Protein AF-A0AAD2FFR7-F1 (afdb_monomer_lite)

Organism: NCBI:txid2856

Foldseek 3Di:
DPPPPQADPVQVVLVVVLVVQVVQLVVQLVCVLVVHDRRDPPLPVQKGKRKHKDWADDPPDPDARTAIAIEIEIQGHDHSPDDSVVSVVSVLVRVQVVCLSRVHDRPPDPPVPVVPVVVVVVVVPPDPDDDDDDDPPPPPPPPPPPPPPPVQDPVNVVVVVVVVPDPVVVVVVVVVVVVVVVVVCVVQPCVCVVDVVSVVVLLVLLLVLEAEDPPDDPVLVVVLSVVVSVLCVVCVVVLVCSVCSVLSNQEHEYEYEADPDDLDPVVVVVCSVVNDHPQWYWYQYPVRGIYIYHYSSDDSVRVSVVSSVVVVSVVSVVVVVPPPDVVPD

Radius of gyration: 27.77 Å; chains: 1; bounding box: 52×85×63 Å

Secondary structure (DSSP, 8-state):
----TT--HHHHHHHHHHHHHHHHHHHHHHHHHTT-----S-TTT-EEEEEEEEEE--TT-TTPPPEEEEEEEEEEPPPTTS-HHHHHHHHHHHHHHHHHHTTPPPP------TTTHHHHHHHT-----------TT-SSSSSS--S------HHHHHHHHHHHHS-HHHHHHHHHHHHHHHHHHHHHTTTTTT-HHHHHHHHHHHHHTEEE-TTS-HHHHHHHHHHHHHHHHHTTTTTTTTTTHHHHHH-EEEEEPPPSS---HHHHHHHHTTT---S-EEEE-TTS-EEEEEETT--HHHHHHHHHHHHHHHHHHHHHHTTTTTT--

Sequence (329 aa):
MAQQQGLPKTAQKVNLIAIQSLNSYVDGATTLEKGGTYPFSSYESGLMDIEFVMSFRKTGTKSANPTTSRRKVELQVPPPTMDPKRVTPHVQRQVVKLLRMADLPVPLLDYDEEGEEAAEAQRQMTDPNRQGGISEAYMGNQVLRQQQSSRKTAWDRSRDRFHARLNWKKYDQIYKQALHDAQAHQMTKDMIRNNPRARRLLLSKILSNIQFTDNVIPLERLVAYRRLLRLIDENFDELSIEDFGKYWEELSIVITEARPYNTSSSAMKKRRRRNLETGYSFTIHHDDSVTVTVPVDFQNDELVQELQRNVGDFYQWTLQDNSVESIFE

Structure (mmCIF, N/CA/C/O backbone):
data_AF-A0AAD2FFR7-F1
#
_entry.id   AF-A0AAD2FFR7-F1
#
loop_
_atom_site.group_PDB
_atom_site.id
_atom_site.type_symbol
_atom_site.label_atom_id
_atom_site.label_alt_id
_atom_site.label_comp_id
_atom_site.label_asym_id
_atom_site.label_entity_id
_atom_site.label_seq_id
_atom_site.pdbx_PDB_ins_code
_atom_site.Cartn_x
_atom_site.Cartn_y
_atom_site.Cartn_z
_atom_site.occupancy
_atom_site.B_iso_or_equiv
_atom_site.auth_seq_id
_atom_site.auth_comp_id
_atom_site.auth_asym_id
_atom_site.auth_atom_id
_atom_site.pdbx_PDB_model_num
ATOM 1 N N . MET A 1 1 ? -2.579 10.011 -23.027 1.00 38.47 1 MET A N 1
ATOM 2 C CA . MET A 1 1 ? -2.379 11.126 -22.074 1.00 38.47 1 MET A CA 1
ATOM 3 C C . MET A 1 1 ? -3.615 11.244 -21.196 1.00 38.47 1 MET A C 1
ATOM 5 O O . MET A 1 1 ? -4.668 11.615 -21.702 1.00 38.47 1 MET A O 1
ATOM 9 N N . ALA A 1 2 ? -3.524 10.861 -19.921 1.00 41.66 2 ALA A N 1
ATOM 10 C CA . ALA A 1 2 ? -4.633 11.002 -18.979 1.00 41.66 2 ALA A CA 1
ATOM 11 C C . ALA A 1 2 ? -4.979 12.492 -18.803 1.00 41.66 2 ALA A C 1
ATOM 13 O O . ALA A 1 2 ? -4.086 13.323 -18.632 1.00 41.66 2 ALA A O 1
ATOM 14 N N . GLN A 1 3 ? -6.262 12.849 -18.891 1.00 45.53 3 GLN A N 1
ATOM 15 C CA . GLN A 1 3 ? -6.713 14.232 -18.732 1.00 45.53 3 GLN A CA 1
ATOM 16 C C . GLN A 1 3 ? -6.395 14.724 -17.310 1.00 45.53 3 GLN A C 1
ATOM 18 O O . GLN A 1 3 ? -7.113 14.416 -16.367 1.00 45.53 3 GLN A O 1
ATOM 23 N N . GLN A 1 4 ? -5.360 15.557 -17.157 1.00 55.75 4 GLN A N 1
ATOM 24 C CA . GLN A 1 4 ? -5.067 16.288 -15.911 1.00 55.75 4 GLN A CA 1
ATOM 25 C C . GLN A 1 4 ? -6.074 17.428 -15.625 1.00 55.75 4 GLN A C 1
ATOM 27 O O . GLN A 1 4 ? -5.883 18.240 -14.713 1.00 55.75 4 GLN A O 1
ATOM 32 N N . GLN A 1 5 ? -7.141 17.528 -16.425 1.00 57.41 5 GLN A N 1
ATOM 33 C CA . GLN A 1 5 ? -8.155 18.569 -16.317 1.00 57.41 5 GLN A CA 1
ATOM 34 C C . GLN A 1 5 ? -8.967 18.367 -15.028 1.00 57.41 5 GLN A C 1
ATOM 36 O O . GLN A 1 5 ? -9.720 17.406 -14.896 1.00 57.41 5 GLN A O 1
ATOM 41 N N . GLY A 1 6 ? -8.797 19.282 -14.067 1.00 65.94 6 GLY A N 1
ATOM 42 C CA . GLY A 1 6 ? -9.533 19.295 -12.795 1.00 65.94 6 GLY A CA 1
ATOM 43 C C . GLY A 1 6 ? -8.721 18.922 -11.548 1.00 65.94 6 GLY A C 1
ATOM 44 O O . GLY A 1 6 ? -9.263 18.996 -10.446 1.00 65.94 6 GLY A O 1
ATOM 45 N N . LEU A 1 7 ? -7.439 18.566 -11.691 1.00 69.38 7 LEU A N 1
ATOM 46 C CA . LEU A 1 7 ? -6.537 18.356 -10.553 1.00 69.38 7 LEU A CA 1
ATOM 47 C C . LEU A 1 7 ? -6.051 19.693 -9.954 1.00 69.38 7 LEU A C 1
ATOM 49 O O . LEU A 1 7 ? -5.864 20.666 -10.692 1.00 69.38 7 LEU A O 1
ATOM 53 N N . PRO A 1 8 ? -5.799 19.761 -8.633 1.00 75.44 8 PRO A N 1
ATOM 54 C CA . PRO A 1 8 ? -5.123 20.897 -8.008 1.00 75.44 8 PRO A CA 1
ATOM 55 C C . PRO A 1 8 ? -3.755 21.175 -8.647 1.00 75.44 8 PRO A C 1
ATOM 57 O O . PRO A 1 8 ? -3.053 20.249 -9.053 1.00 75.44 8 PRO A O 1
ATOM 60 N N . LYS A 1 9 ? -3.327 22.445 -8.677 1.00 79.88 9 LYS A N 1
ATOM 61 C CA . LYS A 1 9 ? -2.012 22.839 -9.229 1.00 79.88 9 LYS A CA 1
ATOM 62 C C . LYS A 1 9 ? -0.837 22.129 -8.541 1.00 79.88 9 LYS A C 1
ATOM 64 O O . LYS A 1 9 ? 0.175 21.865 -9.182 1.00 79.88 9 LYS A O 1
ATOM 69 N N . THR A 1 10 ? -0.972 21.818 -7.251 1.00 80.81 10 THR A N 1
ATOM 70 C CA . THR A 1 10 ? 0.024 21.054 -6.484 1.00 80.81 10 THR A CA 1
ATOM 71 C C . THR A 1 10 ? 0.153 19.631 -7.024 1.00 80.81 10 THR A C 1
ATOM 73 O O . THR A 1 10 ? 1.246 19.231 -7.410 1.00 80.81 10 THR A O 1
ATOM 76 N N . ALA A 1 11 ? -0.969 18.929 -7.190 1.00 84.06 11 ALA A N 1
ATOM 77 C CA . ALA A 1 11 ? -1.019 17.586 -7.762 1.00 84.06 11 ALA A CA 1
ATOM 78 C C . ALA A 1 11 ? -0.491 17.533 -9.207 1.00 84.06 11 ALA A C 1
ATOM 80 O O . ALA A 1 11 ? 0.209 16.595 -9.575 1.00 84.06 11 ALA A O 1
ATOM 81 N N . GLN A 1 12 ? -0.768 18.558 -10.022 1.00 86.31 12 GLN A N 1
ATOM 82 C CA . GLN A 1 12 ? -0.203 18.664 -11.375 1.00 86.31 12 GLN A CA 1
ATOM 83 C C . GLN A 1 12 ? 1.328 18.759 -11.353 1.00 86.31 12 GLN A C 1
ATOM 85 O O . GLN A 1 12 ? 1.988 18.102 -12.155 1.00 86.31 12 GLN A O 1
ATOM 90 N N . LYS A 1 13 ? 1.896 19.537 -10.421 1.00 89.81 13 LYS A N 1
ATOM 91 C CA . LYS A 1 13 ? 3.350 19.652 -10.258 1.00 89.81 13 LYS A CA 1
ATOM 92 C C . LYS A 1 13 ? 3.971 18.323 -9.824 1.00 89.81 13 LYS A C 1
ATOM 94 O O . LYS A 1 13 ? 4.978 17.932 -10.402 1.00 89.81 13 LYS A O 1
ATOM 99 N N . VAL A 1 14 ? 3.361 17.630 -8.857 1.00 90.06 14 VAL A N 1
ATOM 100 C CA . VAL A 1 14 ? 3.815 16.300 -8.409 1.00 90.06 14 VAL A CA 1
ATOM 101 C C . VAL A 1 14 ? 3.807 15.316 -9.580 1.00 90.06 14 VAL A C 1
ATOM 103 O O . VAL A 1 14 ? 4.828 14.709 -9.874 1.00 90.06 14 VAL A O 1
ATOM 106 N N . ASN A 1 15 ? 2.711 15.247 -10.338 1.00 91.75 15 ASN A N 1
ATOM 107 C CA . ASN A 1 15 ? 2.611 14.344 -11.489 1.00 91.75 15 ASN A CA 1
ATOM 108 C C . ASN A 1 15 ? 3.600 14.683 -12.611 1.00 91.75 15 ASN A C 1
ATOM 110 O O . ASN A 1 15 ? 4.075 13.783 -13.296 1.00 91.75 15 ASN A O 1
ATOM 114 N N . LEU A 1 16 ? 3.917 15.962 -12.820 1.00 93.19 16 LEU A N 1
ATOM 115 C CA . LEU A 1 16 ? 4.923 16.367 -13.802 1.00 93.19 16 LEU A CA 1
ATOM 116 C C . LEU A 1 16 ? 6.323 15.901 -13.390 1.00 93.19 16 LEU A C 1
ATOM 118 O O . LEU A 1 16 ? 7.055 15.392 -14.235 1.00 93.19 16 LEU A O 1
ATOM 122 N N . ILE A 1 17 ? 6.664 16.016 -12.103 1.00 93.50 17 ILE A N 1
ATOM 123 C CA . ILE A 1 17 ? 7.914 15.475 -11.554 1.0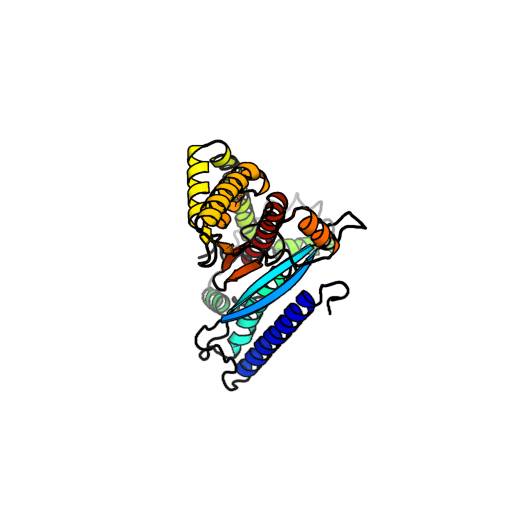0 93.50 17 ILE A CA 1
ATOM 124 C C . ILE A 1 17 ? 7.934 13.950 -11.708 1.00 93.50 17 ILE A C 1
ATOM 126 O O . ILE A 1 17 ? 8.925 13.411 -12.180 1.00 93.50 17 ILE A O 1
ATOM 130 N N . ALA A 1 18 ? 6.824 13.263 -11.418 1.00 93.44 18 ALA A N 1
ATOM 131 C CA . ALA A 1 18 ? 6.702 11.815 -11.601 1.00 93.44 18 ALA A CA 1
ATOM 132 C C . ALA A 1 18 ? 7.020 11.375 -13.039 1.00 93.44 18 ALA A C 1
ATOM 134 O O . ALA A 1 18 ? 7.759 10.418 -13.252 1.00 93.44 18 ALA A O 1
ATOM 135 N N . ILE A 1 19 ? 6.482 12.096 -14.031 1.00 92.62 19 ILE A N 1
ATOM 136 C CA . ILE A 1 19 ? 6.727 11.832 -15.456 1.00 92.62 19 ILE A CA 1
ATOM 137 C C . ILE A 1 19 ? 8.194 12.080 -15.808 1.00 92.62 19 ILE A C 1
ATOM 139 O O . ILE A 1 19 ? 8.785 11.287 -16.533 1.00 92.62 19 ILE A O 1
ATOM 143 N N . GLN A 1 20 ? 8.786 13.166 -15.305 1.00 93.00 20 GLN A N 1
ATOM 144 C CA . GLN A 1 20 ? 10.204 13.456 -15.524 1.00 93.00 20 GLN A CA 1
ATOM 145 C C . GLN A 1 20 ? 11.087 12.350 -14.943 1.00 93.00 20 GLN A C 1
ATOM 147 O O . GLN A 1 20 ? 11.935 11.828 -15.659 1.00 93.00 20 GLN A O 1
ATOM 152 N N . SER A 1 21 ? 10.826 11.941 -13.700 1.00 92.81 21 SER A N 1
ATOM 153 C CA . SER A 1 21 ? 11.504 10.826 -13.038 1.00 92.81 21 SER A CA 1
ATOM 154 C C . SER A 1 21 ? 11.367 9.525 -13.834 1.00 92.81 21 SER A C 1
ATOM 156 O O . SER A 1 21 ? 12.365 8.865 -14.102 1.00 92.81 21 SER A O 1
ATOM 158 N N . LEU A 1 22 ? 10.158 9.175 -14.282 1.00 92.88 22 LEU A N 1
ATOM 159 C CA . LEU A 1 22 ? 9.933 7.964 -15.073 1.00 92.88 22 LEU A CA 1
ATOM 160 C C . LEU A 1 22 ? 10.663 8.005 -16.424 1.00 92.88 22 LEU A C 1
ATOM 162 O O . LEU A 1 22 ? 11.259 7.010 -16.826 1.00 92.88 22 LEU A O 1
ATOM 166 N N . ASN A 1 23 ? 10.654 9.149 -17.112 1.00 93.12 23 ASN A N 1
ATOM 167 C CA . ASN A 1 23 ? 11.385 9.306 -18.369 1.00 93.12 23 ASN A CA 1
ATOM 168 C C . ASN A 1 23 ? 12.891 9.155 -18.146 1.00 93.12 23 ASN A C 1
ATOM 170 O O . ASN A 1 23 ? 13.529 8.395 -18.862 1.00 93.12 23 ASN A O 1
ATOM 174 N N . SER A 1 24 ? 13.448 9.791 -17.109 1.00 91.38 24 SER A N 1
ATOM 175 C CA . SER A 1 24 ? 14.858 9.611 -16.746 1.00 91.38 24 SER A CA 1
ATOM 176 C C . SER A 1 24 ? 15.191 8.155 -16.409 1.00 91.38 24 SER A C 1
ATOM 178 O O . SER A 1 24 ? 16.266 7.683 -16.772 1.00 91.38 24 SER A O 1
ATOM 180 N N . TYR A 1 25 ? 14.268 7.427 -15.769 1.00 92.50 25 TYR A N 1
ATOM 181 C CA . TYR A 1 25 ? 14.438 6.004 -15.484 1.00 92.50 25 TYR A CA 1
ATOM 182 C C . TYR A 1 25 ? 14.535 5.165 -16.767 1.00 92.50 25 TYR A C 1
ATOM 184 O O . TYR A 1 25 ? 15.467 4.377 -16.934 1.00 92.50 25 TYR A O 1
ATOM 192 N N . VAL A 1 26 ? 13.598 5.366 -17.698 1.00 92.56 26 VAL A N 1
ATOM 193 C CA . VAL A 1 26 ? 13.547 4.644 -18.980 1.00 92.56 26 VAL A CA 1
ATOM 194 C C . VAL A 1 26 ? 14.724 5.022 -19.881 1.00 92.56 26 VAL A C 1
ATOM 196 O O . VAL A 1 26 ? 15.375 4.143 -20.442 1.00 92.56 26 VAL A O 1
ATOM 199 N N . ASP A 1 27 ? 15.059 6.307 -19.985 1.00 92.44 27 ASP A N 1
ATOM 200 C CA . ASP A 1 27 ? 16.215 6.777 -20.755 1.00 92.44 27 ASP A CA 1
ATOM 201 C C . ASP A 1 27 ? 17.516 6.172 -20.206 1.00 92.44 27 ASP A C 1
ATOM 203 O O . ASP A 1 27 ? 18.382 5.725 -20.967 1.00 92.44 27 ASP A O 1
ATOM 207 N N . GLY A 1 28 ? 17.626 6.066 -18.878 1.00 91.00 28 GLY A N 1
ATOM 208 C CA . GLY A 1 28 ? 18.744 5.399 -18.229 1.00 91.00 28 GLY A CA 1
ATOM 209 C C . GLY A 1 28 ? 18.825 3.908 -18.571 1.00 91.00 28 GLY A C 1
ATOM 210 O O . GLY A 1 28 ? 19.872 3.409 -18.987 1.00 91.00 28 GLY A O 1
ATOM 211 N N . ALA A 1 29 ? 17.703 3.197 -18.491 1.00 90.81 29 ALA A N 1
ATOM 212 C CA . ALA A 1 29 ? 17.632 1.790 -18.869 1.00 90.81 29 ALA A CA 1
ATOM 213 C C . ALA A 1 29 ? 18.031 1.547 -20.335 1.00 90.81 29 ALA A C 1
ATOM 215 O O . ALA A 1 29 ? 18.848 0.673 -20.617 1.00 90.81 29 ALA A O 1
ATOM 216 N N . THR A 1 30 ? 17.521 2.357 -21.266 1.00 91.56 30 THR A N 1
ATOM 217 C CA . THR A 1 30 ? 17.860 2.222 -22.696 1.00 91.56 30 THR A CA 1
ATOM 218 C C . THR A 1 30 ? 19.330 2.527 -22.986 1.00 91.56 30 THR A C 1
ATOM 220 O O . THR A 1 30 ? 19.903 2.000 -23.940 1.00 91.56 30 THR A O 1
ATOM 223 N N . THR A 1 31 ? 19.965 3.372 -22.169 1.00 92.12 31 THR A N 1
ATOM 224 C CA . THR A 1 31 ? 21.402 3.645 -22.267 1.00 92.12 31 THR A CA 1
ATOM 225 C C . THR A 1 31 ? 22.218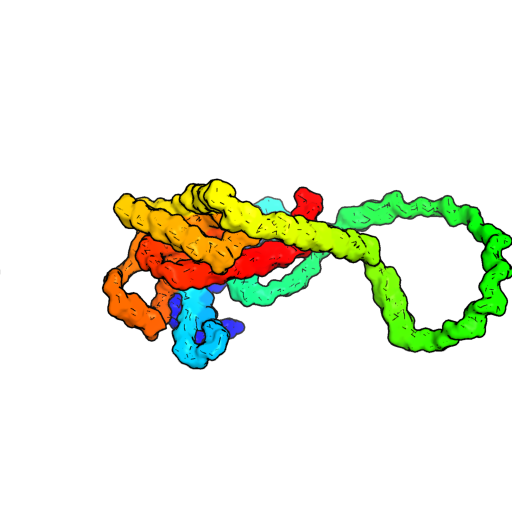 2.433 -21.817 1.00 92.12 31 THR A C 1
ATOM 227 O O . THR A 1 31 ? 23.183 2.079 -22.494 1.00 92.12 31 THR A O 1
ATOM 230 N N . LEU A 1 32 ? 21.805 1.751 -20.740 1.00 90.25 32 LEU A N 1
ATOM 231 C CA . LEU A 1 32 ? 22.437 0.503 -20.289 1.00 90.25 32 LEU A CA 1
ATOM 232 C C . LEU A 1 32 ? 22.257 -0.644 -21.286 1.00 90.25 32 LEU A C 1
ATOM 234 O O . LEU A 1 32 ? 23.215 -1.357 -21.569 1.00 90.25 32 LEU A O 1
ATOM 238 N N . GLU A 1 33 ? 21.066 -0.791 -21.869 1.00 90.62 33 GLU A N 1
ATOM 239 C CA . GLU A 1 33 ? 20.782 -1.811 -22.890 1.00 90.62 33 GLU A CA 1
ATOM 240 C C . GLU A 1 33 ? 21.712 -1.675 -24.111 1.00 90.62 33 GLU A C 1
ATOM 242 O O . GLU A 1 33 ? 22.147 -2.662 -24.701 1.00 90.62 33 GLU A O 1
ATOM 247 N N . LYS A 1 34 ? 22.088 -0.440 -24.461 1.00 91.88 34 LYS A N 1
ATOM 248 C CA . LYS A 1 34 ? 23.029 -0.143 -25.554 1.00 91.88 34 LYS A CA 1
ATOM 249 C C . LYS A 1 34 ? 24.505 -0.280 -25.157 1.00 91.88 34 LYS A C 1
ATOM 251 O O . LYS A 1 34 ? 25.370 0.003 -25.983 1.00 91.88 34 LYS A O 1
ATOM 256 N N . GLY A 1 35 ? 24.806 -0.677 -23.918 1.00 85.81 35 GLY A N 1
ATOM 257 C CA . GLY A 1 35 ? 26.172 -0.758 -23.390 1.00 85.81 35 GLY A CA 1
ATOM 258 C C . GLY A 1 35 ? 26.819 0.608 -23.133 1.00 85.81 35 GLY A C 1
ATOM 259 O O . GLY A 1 35 ? 28.041 0.732 -23.194 1.00 85.81 35 GLY A O 1
ATOM 260 N N . GLY A 1 36 ? 26.012 1.648 -22.907 1.00 85.75 36 GLY A N 1
ATOM 261 C CA . GLY A 1 36 ? 26.488 2.988 -22.577 1.00 85.75 36 GLY A CA 1
ATOM 262 C C . GLY A 1 36 ? 26.971 3.123 -21.129 1.00 85.75 36 GLY A C 1
ATOM 263 O O . GLY A 1 36 ? 26.913 2.192 -20.328 1.00 85.75 36 GLY A O 1
ATOM 264 N N . THR A 1 37 ? 27.442 4.320 -20.780 1.00 86.62 37 THR A N 1
ATOM 265 C CA . THR A 1 37 ? 27.840 4.663 -19.407 1.00 86.62 37 THR A CA 1
ATOM 266 C C . THR A 1 37 ? 26.650 4.572 -18.452 1.00 86.62 37 THR A C 1
ATOM 268 O O . THR A 1 37 ? 25.537 4.944 -18.822 1.00 86.62 37 THR A O 1
ATOM 271 N N . TYR A 1 38 ? 26.896 4.136 -17.211 1.00 85.56 38 TYR A N 1
ATOM 272 C CA . TYR A 1 38 ? 25.869 4.047 -16.174 1.00 85.56 38 TYR A CA 1
ATOM 273 C C . TYR A 1 38 ? 25.206 5.419 -15.922 1.00 85.56 38 TYR A C 1
ATOM 275 O O . TYR A 1 38 ? 25.891 6.346 -15.483 1.00 85.56 38 TYR A O 1
ATOM 283 N N . PRO A 1 39 ? 23.901 5.580 -16.209 1.00 82.56 39 PRO A N 1
ATOM 284 C CA . PRO A 1 39 ? 23.261 6.897 -16.286 1.00 82.56 39 PRO A CA 1
ATOM 285 C C . PRO A 1 39 ? 22.537 7.317 -15.000 1.00 82.56 39 PRO A C 1
ATOM 287 O O . PRO A 1 39 ? 22.042 8.439 -14.914 1.00 82.56 39 PRO A O 1
ATOM 290 N N . PHE A 1 40 ? 22.446 6.436 -14.003 1.00 84.69 40 PHE A N 1
ATOM 291 C CA . PHE A 1 40 ? 21.710 6.712 -12.774 1.00 84.69 40 PHE A CA 1
ATOM 292 C C . PHE A 1 40 ? 22.626 7.363 -11.735 1.00 84.69 40 PHE A C 1
ATOM 294 O O . PHE A 1 40 ? 23.607 6.771 -11.292 1.00 84.69 40 PHE A O 1
ATOM 301 N N . SER A 1 41 ? 22.288 8.584 -11.319 1.00 72.69 41 SER A N 1
ATOM 302 C CA . SER A 1 41 ? 23.020 9.323 -10.281 1.00 72.69 41 SER A CA 1
ATOM 303 C C . SER A 1 41 ? 22.853 8.718 -8.881 1.00 72.69 41 SER A C 1
ATOM 305 O O . SER A 1 41 ? 23.716 8.906 -8.028 1.00 72.69 41 SER A O 1
ATOM 307 N N . SER A 1 42 ? 21.777 7.961 -8.649 1.00 65.94 42 SER A N 1
ATOM 308 C CA . SER A 1 42 ? 21.435 7.313 -7.374 1.00 65.94 42 SER A CA 1
ATOM 309 C C . SER A 1 42 ? 22.160 5.975 -7.166 1.00 65.94 42 SER A C 1
ATOM 311 O O . SER A 1 42 ? 21.538 4.968 -6.831 1.00 65.94 42 SER A O 1
ATOM 313 N N . TYR A 1 43 ? 23.473 5.932 -7.403 1.00 59.69 43 TYR A N 1
ATOM 314 C CA . TYR A 1 43 ? 24.253 4.694 -7.277 1.00 59.69 43 TYR A CA 1
ATOM 315 C C . TYR A 1 43 ? 24.219 4.114 -5.854 1.00 59.69 43 TYR A C 1
ATOM 317 O O . TYR A 1 43 ? 24.196 2.902 -5.680 1.00 59.69 43 TYR A O 1
ATOM 325 N N . GLU A 1 44 ? 24.189 4.983 -4.841 1.00 62.31 44 GLU A N 1
ATOM 326 C CA . GLU A 1 44 ? 24.299 4.580 -3.435 1.00 62.31 44 GLU A CA 1
ATOM 327 C C . GLU A 1 44 ? 23.036 3.906 -2.893 1.00 62.31 44 GLU A C 1
ATOM 329 O O . GLU A 1 44 ? 23.141 2.990 -2.083 1.00 62.31 44 GLU A O 1
ATOM 334 N N . SER A 1 45 ? 21.848 4.327 -3.339 1.00 73.06 45 SER A N 1
ATOM 335 C CA . SER A 1 45 ? 20.589 3.713 -2.908 1.00 73.06 45 SER A CA 1
ATOM 336 C C . SER A 1 45 ? 20.149 2.571 -3.819 1.00 73.06 45 SER A C 1
ATOM 338 O O . SER A 1 45 ? 19.423 1.698 -3.362 1.00 73.06 45 SER A O 1
ATOM 340 N N . GLY A 1 46 ? 20.528 2.579 -5.106 1.00 84.38 46 GLY A N 1
ATOM 341 C CA . GLY A 1 46 ? 20.011 1.625 -6.098 1.00 84.38 46 GLY A CA 1
ATOM 342 C C . GLY A 1 46 ? 18.493 1.722 -6.317 1.00 84.38 46 GLY A C 1
ATOM 343 O O . GLY A 1 46 ? 17.900 0.857 -6.961 1.00 84.38 46 GLY A O 1
ATOM 344 N N . LEU A 1 47 ? 17.866 2.773 -5.783 1.00 89.25 47 LEU A N 1
ATOM 345 C CA . LEU A 1 47 ? 16.423 2.979 -5.751 1.00 89.25 47 LEU A CA 1
ATOM 346 C C . LEU A 1 47 ? 16.072 4.345 -6.335 1.00 89.25 47 LEU A C 1
ATOM 348 O O . LEU A 1 47 ? 16.785 5.335 -6.134 1.00 89.25 47 LEU A O 1
ATOM 352 N N . MET A 1 48 ? 14.952 4.387 -7.047 1.00 90.56 48 MET A N 1
ATOM 353 C CA . MET A 1 48 ? 14.385 5.590 -7.629 1.00 90.56 48 MET A CA 1
ATOM 354 C C . MET A 1 48 ? 12.926 5.742 -7.215 1.00 90.56 48 MET A C 1
ATOM 356 O O . MET A 1 48 ? 12.076 4.923 -7.556 1.00 90.56 48 MET A O 1
ATOM 360 N N . ASP A 1 49 ? 12.636 6.837 -6.524 1.00 91.56 49 ASP A N 1
ATOM 361 C CA . ASP A 1 49 ? 11.300 7.119 -6.019 1.00 91.56 49 ASP A CA 1
ATOM 362 C C . ASP A 1 49 ? 10.454 7.826 -7.078 1.00 91.56 49 ASP A C 1
ATOM 364 O O . ASP A 1 49 ? 10.820 8.890 -7.591 1.00 91.56 49 ASP A O 1
ATOM 368 N N . ILE A 1 50 ? 9.282 7.266 -7.373 1.00 92.31 50 ILE A N 1
ATOM 369 C CA . ILE A 1 50 ? 8.278 7.894 -8.229 1.00 92.31 50 ILE A CA 1
ATOM 370 C C . ILE A 1 50 ? 7.028 8.163 -7.412 1.00 92.31 50 ILE A C 1
ATOM 372 O O . ILE A 1 50 ? 6.377 7.255 -6.901 1.00 92.31 50 ILE A O 1
ATOM 376 N N . GLU A 1 51 ? 6.670 9.436 -7.324 1.00 93.12 51 GLU A N 1
ATOM 377 C CA . GLU A 1 51 ? 5.543 9.895 -6.534 1.00 93.12 51 GLU A CA 1
ATOM 378 C C . GLU A 1 51 ? 4.508 10.594 -7.407 1.00 93.12 51 GLU A C 1
ATOM 380 O O . GLU A 1 51 ? 4.830 11.526 -8.139 1.00 93.12 51 GLU A O 1
ATOM 385 N N . PHE A 1 52 ? 3.253 10.170 -7.310 1.00 92.44 52 PHE A N 1
ATOM 386 C CA . PHE A 1 52 ? 2.163 10.678 -8.130 1.00 92.44 52 PHE A CA 1
ATOM 387 C C . PHE A 1 52 ? 0.856 10.788 -7.343 1.00 92.44 52 PHE A C 1
ATOM 389 O O . PHE A 1 52 ? 0.633 10.143 -6.323 1.00 92.44 52 PHE A O 1
ATOM 396 N N . VAL A 1 53 ? -0.037 11.645 -7.822 1.00 89.50 53 VAL A N 1
ATOM 397 C CA . VAL A 1 53 ? -1.363 11.885 -7.263 1.00 89.50 53 VAL A CA 1
ATOM 398 C C . VAL A 1 53 ? -2.409 11.362 -8.231 1.00 89.50 53 VAL A C 1
ATOM 400 O O . VAL A 1 53 ? -2.503 11.801 -9.383 1.00 89.50 53 VAL A O 1
ATOM 403 N N . MET A 1 54 ? -3.241 10.460 -7.728 1.00 86.00 54 MET A N 1
ATOM 404 C CA . MET A 1 54 ? -4.373 9.894 -8.446 1.00 86.00 54 MET A CA 1
ATOM 405 C C . MET A 1 54 ? -5.670 10.565 -8.013 1.00 86.00 54 MET A C 1
ATOM 407 O O . MET A 1 54 ? -5.825 10.922 -6.847 1.00 86.00 54 MET A O 1
ATOM 411 N N . SER A 1 55 ? -6.618 10.721 -8.940 1.00 83.06 55 SER A N 1
ATOM 412 C CA . SER A 1 55 ? -7.966 11.205 -8.636 1.00 83.06 55 SER A CA 1
ATOM 413 C C . SER A 1 55 ? -8.995 10.105 -8.834 1.00 83.06 55 SER A C 1
ATOM 415 O O . SER A 1 55 ? -9.054 9.504 -9.906 1.00 83.06 55 SER A O 1
ATOM 417 N N . PHE A 1 56 ? -9.871 9.928 -7.858 1.00 74.94 56 PHE A N 1
ATOM 418 C CA . PHE A 1 56 ? -10.891 8.896 -7.861 1.00 74.94 56 PHE A CA 1
ATOM 419 C C . PHE A 1 56 ? -12.266 9.524 -7.867 1.00 74.94 56 PHE A C 1
ATOM 421 O O . PHE A 1 56 ? -12.572 10.448 -7.110 1.00 74.94 56 PHE A O 1
ATOM 428 N N . ARG A 1 57 ? -13.112 9.022 -8.760 1.00 70.88 57 ARG A N 1
ATOM 429 C CA . ARG A 1 57 ? -14.516 9.404 -8.817 1.00 70.88 57 ARG A CA 1
ATOM 430 C C . ARG A 1 57 ? -15.318 8.295 -8.166 1.00 70.88 57 ARG A C 1
ATOM 432 O O . ARG A 1 57 ? -15.233 7.148 -8.590 1.00 70.88 57 ARG A O 1
ATOM 439 N N . LYS A 1 58 ? -16.116 8.640 -7.157 1.00 64.31 58 LYS A N 1
ATOM 440 C CA . LYS A 1 58 ? -17.041 7.688 -6.545 1.00 64.31 58 LYS A CA 1
ATOM 441 C C . LYS A 1 58 ? -18.084 7.294 -7.595 1.00 64.31 58 LYS A C 1
ATOM 443 O O . LYS A 1 58 ? -18.863 8.138 -8.050 1.00 64.31 58 LYS A O 1
ATOM 448 N N . THR A 1 59 ? -18.062 6.037 -8.024 1.00 56.28 59 THR A N 1
ATOM 449 C CA . THR A 1 59 ? -19.022 5.486 -8.983 1.00 56.28 59 THR A CA 1
ATOM 450 C C . THR A 1 59 ? -20.433 5.621 -8.405 1.00 56.28 59 THR A C 1
ATOM 452 O O . THR A 1 59 ? -20.712 5.096 -7.332 1.00 56.28 59 THR A O 1
ATOM 455 N N . GLY A 1 60 ? -21.316 6.367 -9.080 1.00 56.78 60 GLY A N 1
ATOM 456 C CA . GLY A 1 60 ? -22.737 6.476 -8.709 1.00 56.78 60 GLY A CA 1
ATOM 457 C C . GLY A 1 60 ? -23.241 7.859 -8.276 1.00 56.78 60 GLY A C 1
ATOM 458 O O . GLY A 1 60 ? -24.450 8.060 -8.227 1.00 56.78 60 GLY A O 1
ATOM 459 N N . THR A 1 61 ? -22.377 8.855 -8.042 1.00 53.75 61 THR A N 1
ATOM 460 C CA . THR A 1 61 ? -22.822 10.221 -7.684 1.00 53.75 61 THR A CA 1
ATOM 461 C C . THR A 1 61 ? -22.277 11.271 -8.648 1.00 53.75 61 THR A C 1
ATOM 463 O O . THR A 1 61 ? -21.089 11.581 -8.626 1.00 53.75 61 THR A O 1
ATOM 466 N N . LYS A 1 62 ? -23.161 11.871 -9.461 1.00 57.91 62 LYS A N 1
ATOM 467 C CA . LYS A 1 62 ? -22.823 12.890 -10.479 1.00 57.91 62 LYS A CA 1
ATOM 468 C C . LYS A 1 62 ? -22.224 14.193 -9.916 1.00 57.91 62 LYS A C 1
ATOM 470 O O . LYS A 1 62 ? -21.744 15.008 -10.694 1.00 57.91 62 LYS A O 1
ATOM 475 N N . SER A 1 63 ? -22.244 14.403 -8.597 1.00 52.78 63 SER A N 1
ATOM 476 C CA . SER A 1 63 ? -21.819 15.655 -7.947 1.00 52.78 63 SER A CA 1
ATOM 477 C C . SER A 1 63 ? -20.722 15.490 -6.889 1.00 52.78 63 SER A C 1
ATOM 479 O O . SER A 1 63 ? -20.474 16.427 -6.130 1.00 52.78 63 SER A O 1
ATOM 481 N N . ALA A 1 64 ? -20.105 14.311 -6.764 1.00 60.34 64 ALA A N 1
ATOM 482 C CA . ALA A 1 64 ? -19.042 14.121 -5.784 1.00 60.34 64 ALA A CA 1
ATOM 483 C C . ALA A 1 64 ? -17.722 14.680 -6.326 1.00 60.34 64 ALA A C 1
ATOM 485 O O . ALA A 1 64 ? -17.250 14.274 -7.389 1.00 60.34 64 ALA A O 1
ATOM 486 N N . ASN A 1 65 ? -17.135 15.613 -5.578 1.00 63.84 65 ASN A N 1
ATOM 487 C CA . ASN A 1 65 ? -15.773 16.074 -5.808 1.00 63.84 65 ASN A CA 1
ATOM 488 C C . ASN A 1 65 ? -14.818 14.867 -5.837 1.00 63.84 65 ASN A C 1
ATOM 490 O O . ASN A 1 65 ? -14.936 14.004 -4.962 1.00 63.84 65 ASN A O 1
ATOM 494 N N . PRO A 1 66 ? -13.897 14.786 -6.816 1.00 67.38 66 PRO A N 1
ATOM 495 C CA . PRO A 1 66 ? -12.951 13.684 -6.882 1.00 67.38 66 PRO A CA 1
ATOM 496 C C . PRO A 1 66 ? -12.062 13.691 -5.636 1.00 67.38 66 PRO A C 1
ATOM 498 O O . PRO A 1 66 ? -11.528 14.736 -5.257 1.00 67.38 66 PRO A O 1
ATOM 501 N N . THR A 1 67 ? -11.912 12.534 -4.996 1.00 72.19 67 THR A N 1
ATOM 502 C CA . THR A 1 67 ? -10.936 12.349 -3.919 1.00 72.19 67 THR A CA 1
ATOM 503 C C . THR A 1 67 ? -9.570 12.113 -4.543 1.00 72.19 67 THR A C 1
ATOM 505 O O . THR A 1 67 ? -9.464 11.430 -5.560 1.00 72.19 67 THR A O 1
ATOM 508 N N . THR A 1 68 ? -8.523 12.711 -3.982 1.00 79.44 68 THR A N 1
ATOM 509 C CA . THR A 1 68 ? -7.153 12.490 -4.451 1.00 79.44 68 THR A CA 1
ATOM 510 C C . THR A 1 68 ? -6.367 11.685 -3.429 1.00 79.44 68 THR A C 1
ATOM 512 O O . THR A 1 68 ? -6.460 11.965 -2.237 1.00 79.44 68 THR A O 1
ATOM 515 N N . SER A 1 69 ? -5.594 10.703 -3.896 1.00 82.06 69 SER A N 1
ATOM 516 C CA . SER A 1 69 ? -4.663 9.936 -3.059 1.00 82.06 69 SER A CA 1
ATOM 517 C C . SER A 1 69 ? -3.260 10.032 -3.646 1.00 82.06 69 SER A C 1
ATOM 519 O O . SER A 1 69 ? -3.091 10.022 -4.870 1.00 82.06 69 SER A O 1
ATOM 521 N N . ARG A 1 70 ? -2.265 10.187 -2.772 1.00 88.31 70 ARG A N 1
ATOM 522 C CA . ARG A 1 70 ? -0.851 10.291 -3.139 1.00 88.31 70 ARG A CA 1
ATOM 523 C C . ARG A 1 70 ? -0.224 8.904 -3.038 1.00 88.31 70 ARG A C 1
ATOM 525 O O . ARG A 1 70 ? -0.349 8.234 -2.015 1.00 88.31 70 ARG A O 1
ATOM 532 N N . ARG A 1 71 ? 0.415 8.464 -4.113 1.00 89.69 71 ARG A N 1
ATOM 533 C CA . ARG A 1 71 ? 1.072 7.164 -4.233 1.00 89.69 71 ARG A CA 1
ATOM 534 C C . ARG A 1 71 ? 2.563 7.384 -4.455 1.0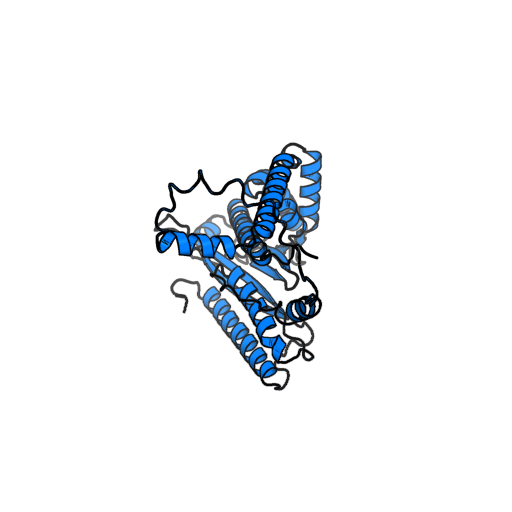0 89.69 71 ARG A C 1
ATOM 536 O O . ARG A 1 71 ? 2.940 8.280 -5.209 1.00 89.69 71 ARG A O 1
ATOM 543 N N . LYS A 1 72 ? 3.390 6.576 -3.807 1.00 92.25 72 LYS A N 1
ATOM 544 C CA . LYS A 1 72 ? 4.840 6.529 -3.971 1.00 92.25 72 LYS A CA 1
ATOM 545 C C . LYS A 1 72 ? 5.228 5.092 -4.314 1.00 92.25 72 LYS A C 1
ATOM 547 O O . LYS A 1 72 ? 4.720 4.153 -3.708 1.00 92.25 72 LYS A O 1
ATOM 552 N N . VAL A 1 73 ? 6.100 4.925 -5.295 1.00 90.88 73 VAL A N 1
ATOM 553 C CA . VAL A 1 73 ? 6.653 3.627 -5.683 1.00 90.88 73 VAL A CA 1
ATOM 554 C C . VAL A 1 73 ? 8.162 3.754 -5.703 1.00 90.88 73 VAL A C 1
ATOM 556 O O . VAL A 1 73 ? 8.690 4.681 -6.319 1.00 90.88 73 VAL A O 1
ATOM 559 N N . GLU A 1 74 ? 8.841 2.836 -5.030 1.00 92.25 74 GLU A N 1
ATOM 560 C CA . GLU A 1 74 ? 10.298 2.750 -5.036 1.00 92.25 74 GLU A CA 1
ATOM 561 C C . GLU A 1 74 ? 10.719 1.732 -6.095 1.00 92.25 74 GLU A C 1
ATOM 563 O O . GLU A 1 74 ? 10.537 0.526 -5.933 1.00 92.25 74 GLU A O 1
ATOM 568 N N . LEU A 1 75 ? 11.235 2.227 -7.220 1.00 90.81 75 LEU A N 1
ATOM 569 C CA . LEU A 1 75 ? 11.694 1.385 -8.318 1.00 90.81 75 LEU A CA 1
ATOM 570 C C . LEU A 1 75 ? 13.149 0.998 -8.113 1.00 90.81 75 LEU A C 1
ATOM 572 O O . LEU A 1 75 ? 14.003 1.848 -7.857 1.00 90.81 75 LEU A O 1
ATOM 576 N N . GLN A 1 76 ? 13.448 -0.280 -8.316 1.00 91.38 76 GLN A N 1
ATOM 577 C CA . GLN A 1 76 ? 14.824 -0.749 -8.300 1.00 91.38 76 GLN A CA 1
ATOM 578 C C . GLN A 1 76 ? 15.528 -0.401 -9.612 1.00 91.38 76 GLN A C 1
ATOM 580 O O . GLN A 1 76 ? 15.061 -0.724 -10.711 1.00 91.38 76 GLN A O 1
ATOM 585 N N . VAL A 1 77 ? 16.682 0.245 -9.508 1.00 91.75 77 VAL A N 1
ATOM 586 C CA . VAL A 1 77 ? 17.530 0.573 -10.654 1.00 91.75 77 VAL A CA 1
ATOM 587 C C . VAL A 1 77 ? 18.325 -0.674 -11.076 1.00 91.75 77 VAL A C 1
ATOM 589 O O . VAL A 1 77 ? 18.804 -1.398 -10.201 1.00 91.75 77 VAL A O 1
ATOM 592 N N . PRO A 1 78 ? 18.474 -0.962 -12.386 1.00 90.19 78 PRO A N 1
ATOM 593 C CA . PRO A 1 78 ? 19.342 -2.046 -12.843 1.00 90.19 78 PRO A CA 1
ATOM 594 C C . PRO A 1 78 ? 20.779 -1.846 -12.325 1.00 90.19 78 PRO A C 1
ATOM 596 O O . PRO A 1 78 ? 21.324 -0.756 -12.503 1.00 90.19 78 PRO A O 1
ATOM 599 N N . PRO A 1 79 ? 21.424 -2.854 -11.710 1.00 89.00 79 PRO A N 1
ATOM 600 C CA . PRO A 1 79 ? 22.794 -2.721 -11.235 1.00 89.00 79 PRO A CA 1
ATOM 601 C C . PRO A 1 79 ? 23.776 -2.557 -12.408 1.00 89.00 79 PRO A C 1
ATOM 603 O O . PRO A 1 79 ? 23.524 -3.068 -13.502 1.00 89.00 79 PRO A O 1
ATOM 606 N N . PRO A 1 80 ? 24.937 -1.907 -12.197 1.00 86.56 80 PRO A N 1
ATOM 607 C CA . PRO A 1 80 ? 25.917 -1.644 -13.261 1.00 86.56 80 PRO A CA 1
ATOM 608 C C . PRO A 1 80 ? 26.509 -2.921 -13.873 1.00 86.56 80 PRO A C 1
ATOM 610 O O . PRO A 1 80 ? 27.046 -2.889 -14.974 1.00 86.56 80 PRO A O 1
ATOM 613 N N . THR A 1 81 ? 26.449 -4.035 -13.142 1.00 88.31 81 THR A N 1
ATOM 614 C CA . THR A 1 81 ? 26.968 -5.347 -13.539 1.00 88.31 81 THR A CA 1
ATOM 615 C C . THR A 1 81 ? 25.938 -6.202 -14.278 1.00 88.31 81 THR A C 1
ATOM 617 O O . THR A 1 81 ? 26.263 -7.319 -14.678 1.00 88.31 81 THR A O 1
ATOM 620 N N . MET A 1 82 ? 24.698 -5.722 -14.440 1.00 87.50 82 MET A N 1
ATOM 621 C CA . MET A 1 82 ? 23.639 -6.462 -15.125 1.00 87.50 82 MET A CA 1
ATOM 622 C C . MET A 1 82 ? 23.952 -6.606 -16.618 1.00 87.50 82 MET A C 1
ATOM 624 O O . MET A 1 82 ? 24.324 -5.637 -17.277 1.00 87.50 82 MET A O 1
ATOM 628 N N . ASP A 1 83 ? 23.761 -7.812 -17.159 1.00 89.81 83 ASP A N 1
ATOM 629 C CA . ASP A 1 83 ? 23.834 -8.058 -18.604 1.00 89.81 83 ASP A CA 1
ATOM 630 C C . ASP A 1 83 ? 22.817 -7.155 -19.334 1.00 89.81 83 ASP A C 1
ATOM 632 O O . ASP A 1 83 ? 21.636 -7.183 -18.968 1.00 89.81 83 ASP A O 1
ATOM 636 N N . PRO A 1 84 ? 23.223 -6.388 -20.367 1.00 89.38 84 PRO A N 1
ATOM 637 C CA . PRO A 1 84 ? 22.324 -5.559 -21.167 1.00 89.38 84 PRO A CA 1
ATOM 638 C C . PRO A 1 84 ? 21.038 -6.262 -21.617 1.00 89.38 84 PRO A C 1
ATOM 640 O O . PRO A 1 84 ? 19.976 -5.643 -21.629 1.00 89.38 84 PRO A O 1
ATOM 643 N N . LYS A 1 85 ? 21.091 -7.570 -21.912 1.00 88.19 85 LYS A N 1
ATOM 644 C CA . LYS A 1 85 ? 19.906 -8.354 -22.310 1.00 88.19 85 LYS A CA 1
ATOM 645 C C . LYS A 1 85 ? 18.862 -8.502 -21.198 1.00 88.19 85 LYS A C 1
ATOM 647 O O . LYS A 1 85 ? 17.684 -8.695 -21.485 1.00 88.19 85 LYS A O 1
ATOM 652 N N . ARG A 1 86 ? 19.284 -8.419 -19.933 1.00 88.88 86 ARG A N 1
ATOM 653 C CA . ARG A 1 86 ? 18.425 -8.552 -18.744 1.00 88.88 86 ARG A CA 1
ATOM 654 C C . ARG A 1 86 ? 17.869 -7.215 -18.247 1.00 88.88 86 ARG A C 1
ATOM 656 O O . ARG A 1 86 ? 16.973 -7.209 -17.407 1.00 88.88 86 ARG A O 1
ATOM 663 N N . VAL A 1 87 ? 18.340 -6.089 -18.785 1.00 88.94 87 VAL A N 1
ATOM 664 C CA . VAL A 1 87 ? 17.869 -4.750 -18.395 1.00 88.94 87 VAL A CA 1
ATOM 665 C C . VAL A 1 87 ? 16.399 -4.551 -18.768 1.00 88.94 87 VAL A C 1
ATOM 667 O O . VAL A 1 87 ? 15.612 -4.081 -17.951 1.00 88.94 87 VAL A O 1
ATOM 670 N N . THR A 1 88 ? 16.005 -4.957 -19.974 1.00 89.00 88 THR A N 1
ATOM 671 C CA . THR A 1 88 ? 14.625 -4.832 -20.468 1.00 89.00 88 THR A CA 1
ATOM 672 C C . THR A 1 88 ? 13.606 -5.597 -19.614 1.00 89.00 88 THR A C 1
ATOM 674 O O . THR A 1 88 ? 12.658 -4.959 -19.147 1.00 89.00 88 THR A O 1
ATOM 677 N N . PRO A 1 89 ? 13.777 -6.904 -19.323 1.00 87.56 89 PRO A N 1
ATOM 678 C CA . PRO A 1 89 ? 12.850 -7.616 -18.441 1.00 87.56 89 PRO A CA 1
ATOM 679 C C . PRO A 1 89 ? 12.851 -7.061 -17.008 1.00 87.56 89 PRO A C 1
ATOM 681 O O . PRO A 1 89 ? 11.788 -6.956 -16.397 1.00 87.56 89 PRO A O 1
ATOM 684 N N . HIS A 1 90 ? 14.002 -6.613 -16.484 1.00 88.06 90 HIS A N 1
ATOM 685 C CA . HIS A 1 90 ? 14.062 -5.939 -15.179 1.00 88.06 90 HIS A CA 1
ATOM 686 C C . HIS A 1 90 ? 13.185 -4.682 -15.151 1.00 88.06 90 HIS A C 1
ATOM 688 O O . HIS A 1 90 ? 12.341 -4.517 -14.273 1.00 88.06 90 HIS A O 1
ATOM 694 N N . VAL A 1 91 ? 13.340 -3.807 -16.142 1.00 90.06 91 VAL A N 1
ATOM 695 C CA . VAL A 1 91 ? 12.589 -2.548 -16.244 1.00 90.06 91 VAL A CA 1
ATOM 696 C C . VAL A 1 91 ? 11.104 -2.806 -16.450 1.00 90.06 91 VAL A C 1
ATOM 698 O O . VAL A 1 91 ? 10.281 -2.118 -15.850 1.00 90.06 91 VAL A O 1
ATOM 701 N N . GLN A 1 92 ? 10.741 -3.815 -17.244 1.00 88.62 92 GLN A N 1
ATOM 702 C CA . GLN A 1 92 ? 9.348 -4.217 -17.422 1.00 88.62 92 GLN A CA 1
ATOM 703 C C . GLN A 1 92 ? 8.701 -4.605 -16.090 1.00 88.62 92 GLN A C 1
ATOM 705 O O . GLN A 1 92 ? 7.631 -4.082 -15.782 1.00 88.62 92 GLN A O 1
ATOM 710 N N . ARG A 1 93 ? 9.366 -5.420 -15.257 1.00 86.19 93 ARG A N 1
ATOM 711 C CA . ARG A 1 93 ? 8.870 -5.770 -13.911 1.00 86.19 93 ARG A CA 1
ATOM 712 C C . ARG A 1 93 ? 8.625 -4.527 -13.054 1.00 86.19 93 ARG A C 1
ATOM 714 O O . ARG A 1 93 ? 7.574 -4.396 -12.432 1.00 86.19 93 ARG A O 1
ATOM 721 N N . GLN A 1 94 ? 9.553 -3.573 -13.070 1.00 88.50 94 GLN A N 1
ATOM 722 C CA . GLN A 1 94 ? 9.432 -2.324 -12.309 1.00 88.50 94 GLN A CA 1
ATOM 723 C C . GLN A 1 94 ? 8.293 -1.427 -12.834 1.00 88.50 94 GLN A C 1
ATOM 725 O O . GLN A 1 94 ? 7.518 -0.868 -12.056 1.00 88.50 94 GLN A O 1
ATOM 730 N N . VAL A 1 95 ? 8.117 -1.335 -14.155 1.00 88.44 95 VAL A N 1
ATOM 731 C CA . VAL A 1 95 ? 6.997 -0.602 -14.771 1.00 88.44 95 VAL A CA 1
ATOM 732 C C . VAL A 1 95 ? 5.659 -1.268 -14.455 1.00 88.44 95 VAL A C 1
ATOM 734 O O . VAL A 1 95 ? 4.679 -0.567 -14.207 1.00 88.44 95 VAL A O 1
ATOM 737 N N . VAL A 1 96 ? 5.602 -2.601 -14.399 1.00 86.00 96 VAL A N 1
ATOM 738 C CA . VAL A 1 96 ? 4.405 -3.331 -13.963 1.00 86.00 96 VAL A CA 1
ATOM 739 C C . VAL A 1 96 ? 4.028 -2.957 -12.530 1.00 86.00 96 VAL A C 1
ATOM 741 O O . VAL A 1 96 ? 2.858 -2.647 -12.296 1.00 86.00 96 VAL A O 1
ATOM 744 N N . LYS A 1 97 ? 4.991 -2.882 -11.595 1.00 84.06 97 LYS A N 1
ATOM 745 C CA . LYS A 1 97 ? 4.729 -2.401 -10.221 1.00 84.06 97 LYS A CA 1
ATOM 746 C C . LYS A 1 97 ? 4.074 -1.013 -10.232 1.00 84.06 97 LYS A C 1
ATOM 748 O O . LYS A 1 97 ? 3.059 -0.797 -9.569 1.00 84.06 97 LYS A O 1
ATOM 753 N N . LEU A 1 98 ? 4.590 -0.091 -11.049 1.00 88.19 98 LEU A N 1
ATOM 754 C CA . LEU A 1 98 ? 4.029 1.256 -11.197 1.00 88.19 98 LEU A CA 1
ATOM 755 C C . LEU A 1 98 ? 2.610 1.257 -11.798 1.00 88.19 98 LEU A C 1
ATOM 757 O O . LEU A 1 98 ? 1.741 1.980 -11.312 1.00 88.19 98 LEU A O 1
ATOM 761 N N . LEU A 1 99 ? 2.359 0.457 -12.839 1.00 86.25 99 LEU A N 1
ATOM 762 C CA . LEU A 1 99 ? 1.040 0.355 -13.474 1.00 86.25 99 LEU A CA 1
ATOM 763 C C . LEU A 1 99 ? -0.012 -0.199 -12.512 1.00 86.25 99 LEU A C 1
ATOM 765 O O . LEU A 1 99 ? -1.111 0.349 -12.440 1.00 86.25 99 LEU A O 1
ATOM 769 N N . ARG A 1 100 ? 0.344 -1.226 -11.734 1.00 80.81 100 ARG A N 1
ATOM 770 C CA . ARG A 1 100 ? -0.528 -1.791 -10.697 1.00 80.81 100 ARG A CA 1
ATOM 771 C C . ARG A 1 100 ? -0.855 -0.760 -9.628 1.00 80.81 100 ARG A C 1
ATOM 773 O O . ARG A 1 100 ? -2.0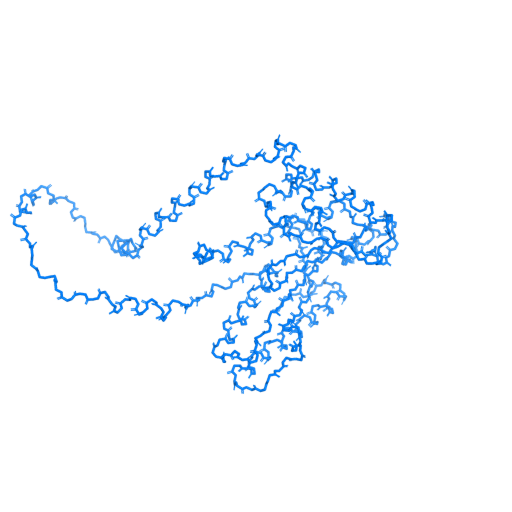19 -0.567 -9.300 1.00 80.81 100 ARG A O 1
ATOM 780 N N . MET A 1 101 ? 0.151 -0.022 -9.158 1.00 83.75 101 MET A N 1
ATOM 781 C CA . MET A 1 101 ? -0.057 1.054 -8.188 1.00 83.75 101 MET A CA 1
ATOM 782 C C . MET A 1 101 ? -0.967 2.172 -8.724 1.00 83.75 101 MET A C 1
ATOM 784 O O . MET A 1 101 ? -1.665 2.849 -7.967 1.00 83.75 101 MET A O 1
ATOM 788 N N . ALA A 1 102 ? -0.948 2.378 -10.039 1.00 84.06 102 ALA A N 1
ATOM 789 C CA . ALA A 1 102 ? -1.793 3.334 -10.733 1.00 84.06 102 ALA A CA 1
ATOM 790 C C . ALA A 1 102 ? -3.194 2.791 -11.079 1.00 84.06 102 ALA A C 1
ATOM 792 O O . ALA A 1 102 ? -3.933 3.500 -11.766 1.00 84.06 102 ALA A O 1
ATOM 793 N N . ASP A 1 103 ? -3.568 1.585 -10.626 1.00 78.12 103 ASP A N 1
ATOM 794 C CA . ASP A 1 103 ? -4.846 0.925 -10.957 1.00 78.12 103 ASP A CA 1
ATOM 795 C C . ASP A 1 103 ? -5.077 0.879 -12.485 1.00 78.12 103 ASP A C 1
ATOM 797 O O . ASP A 1 103 ? -6.168 1.121 -13.009 1.00 78.12 103 ASP A O 1
ATOM 801 N N . LEU A 1 104 ? -3.986 0.671 -13.233 1.00 81.12 104 LEU A N 1
ATOM 802 C CA . LEU A 1 104 ? -3.994 0.555 -14.686 1.00 81.12 104 LEU A CA 1
ATOM 803 C C . LEU A 1 104 ? -3.906 -0.918 -15.093 1.00 81.12 104 LEU A C 1
ATOM 805 O O . LEU A 1 104 ? -3.212 -1.701 -14.442 1.00 81.12 104 LEU A O 1
ATOM 809 N N . PRO A 1 105 ? -4.566 -1.310 -16.198 1.00 75.38 105 PRO A N 1
ATOM 810 C CA . PRO A 1 105 ? -4.488 -2.675 -16.690 1.00 75.38 105 PRO A CA 1
ATOM 811 C C . PRO A 1 105 ? -3.039 -3.026 -17.035 1.00 75.38 105 PRO A C 1
ATOM 813 O O . PRO A 1 105 ? -2.386 -2.336 -17.822 1.00 75.38 105 PRO A O 1
ATOM 816 N N . VAL A 1 106 ? -2.559 -4.117 -16.446 1.00 76.44 106 VAL A N 1
ATOM 817 C CA . VAL A 1 106 ? -1.225 -4.657 -16.696 1.00 76.44 106 VAL A CA 1
ATOM 818 C C . VAL A 1 106 ? -1.274 -5.511 -17.966 1.00 76.44 106 VAL A C 1
ATOM 820 O O . VAL A 1 106 ? -2.118 -6.407 -18.055 1.00 76.44 106 VAL A O 1
ATOM 823 N N . PRO A 1 107 ? -0.411 -5.257 -18.964 1.00 73.88 107 PRO A N 1
ATOM 824 C CA . PRO A 1 107 ? -0.255 -6.164 -20.093 1.00 73.88 107 PRO A CA 1
ATOM 825 C C . PRO A 1 107 ? 0.211 -7.532 -19.591 1.00 73.88 107 PRO A C 1
ATOM 827 O O . PRO A 1 107 ? 1.117 -7.594 -18.763 1.00 73.88 107 PRO A O 1
ATOM 830 N N . LEU A 1 108 ? -0.372 -8.617 -20.104 1.00 68.25 108 LEU A N 1
ATOM 831 C CA . LEU A 1 108 ? 0.218 -9.945 -19.938 1.00 68.25 108 LEU A CA 1
ATOM 832 C C . LEU A 1 108 ? 1.595 -9.899 -20.603 1.00 68.25 108 LEU A C 1
ATOM 834 O O . LEU A 1 108 ? 1.692 -9.774 -21.823 1.00 68.25 108 LEU A O 1
ATOM 838 N N . LEU A 1 109 ? 2.641 -9.884 -19.786 1.00 64.88 109 LEU A N 1
ATOM 839 C CA . LEU A 1 109 ? 3.997 -10.073 -20.261 1.00 64.88 109 LEU A CA 1
ATOM 840 C C . LEU A 1 109 ? 4.177 -11.581 -20.400 1.00 64.88 109 LEU A C 1
ATOM 842 O O . LEU A 1 109 ? 4.055 -12.307 -19.414 1.00 64.88 109 LEU A O 1
ATOM 846 N N . ASP A 1 110 ? 4.403 -12.040 -21.629 1.00 53.38 110 ASP A N 1
ATOM 847 C CA . ASP A 1 110 ? 4.859 -13.401 -21.886 1.00 53.38 110 ASP A CA 1
ATOM 848 C C . ASP A 1 110 ? 6.293 -13.476 -21.348 1.00 53.38 110 ASP A C 1
ATOM 850 O O . ASP A 1 110 ? 7.263 -13.142 -22.031 1.00 53.38 110 ASP A O 1
ATOM 854 N N . TYR A 1 111 ? 6.420 -13.788 -20.059 1.00 53.59 111 TYR A N 1
ATOM 855 C CA . TYR A 1 111 ? 7.702 -14.100 -19.453 1.00 53.59 111 TYR A CA 1
ATOM 856 C C . TYR A 1 111 ? 8.127 -15.465 -19.997 1.00 53.59 111 TYR A C 1
ATOM 858 O O . TYR A 1 111 ? 7.841 -16.504 -19.414 1.00 53.59 111 TYR A O 1
ATOM 866 N N . ASP A 1 112 ? 8.789 -15.464 -21.152 1.00 44.34 112 ASP A N 1
ATOM 867 C CA . ASP A 1 112 ? 9.512 -16.624 -21.673 1.00 44.34 112 ASP A CA 1
ATOM 868 C C . ASP A 1 112 ? 10.767 -16.880 -20.804 1.00 44.34 112 ASP A C 1
ATOM 870 O O . ASP A 1 112 ? 11.895 -16.840 -21.291 1.00 44.34 112 ASP A O 1
ATOM 874 N N . GLU A 1 113 ? 10.608 -17.103 -19.495 1.00 47.16 113 GLU A N 1
ATOM 875 C CA . GLU A 1 113 ? 11.705 -17.573 -18.631 1.00 47.16 113 GLU A CA 1
ATOM 876 C C . GLU A 1 113 ? 11.914 -19.097 -18.752 1.00 47.16 113 GLU A C 1
ATOM 878 O O . GLU A 1 113 ? 12.982 -19.601 -18.420 1.00 47.16 113 GLU A O 1
ATOM 883 N N . GLU A 1 114 ? 10.977 -19.837 -19.363 1.00 45.16 114 GLU A N 1
ATOM 884 C CA . GLU A 1 114 ? 11.085 -21.293 -19.581 1.00 45.16 114 GLU A CA 1
ATOM 885 C C . GLU A 1 114 ? 11.845 -21.707 -20.867 1.00 45.16 114 GLU A C 1
ATOM 887 O O . GLU A 1 114 ? 11.951 -22.897 -21.178 1.00 45.16 114 GLU A O 1
ATOM 892 N N . GLY A 1 115 ? 12.395 -20.766 -21.644 1.00 40.38 115 GLY A N 1
ATOM 893 C CA . GLY A 1 115 ? 13.000 -21.064 -22.951 1.00 40.38 115 GLY A CA 1
ATOM 894 C C . GLY A 1 115 ? 14.302 -21.880 -22.918 1.00 40.38 115 GLY A C 1
ATOM 895 O O . GLY A 1 115 ? 14.608 -22.567 -23.896 1.00 40.38 115 GLY A O 1
ATOM 896 N N . GLU A 1 116 ? 15.062 -21.838 -21.819 1.00 45.00 116 GLU A N 1
ATOM 897 C CA . GLU A 1 116 ? 16.396 -22.461 -21.756 1.00 45.00 116 GLU A CA 1
ATOM 898 C C . GLU A 1 116 ? 16.460 -23.684 -20.819 1.00 45.00 116 GLU A C 1
ATOM 900 O O . GLU A 1 116 ? 17.009 -24.708 -21.225 1.00 45.00 116 GLU A O 1
ATOM 905 N N . GLU A 1 117 ? 15.806 -23.682 -19.649 1.00 43.88 117 GLU A N 1
ATOM 906 C CA . GLU A 1 117 ? 15.850 -24.841 -18.731 1.00 43.88 117 GLU A CA 1
ATOM 907 C C . GLU A 1 117 ? 14.904 -25.992 -19.136 1.00 43.88 117 GLU A C 1
ATOM 909 O O . GLU A 1 117 ? 15.266 -27.171 -19.047 1.00 43.88 117 GLU A O 1
ATOM 914 N N . ALA A 1 118 ? 13.716 -25.697 -19.683 1.00 42.31 118 ALA A N 1
ATOM 915 C CA . ALA A 1 118 ? 12.791 -26.739 -20.149 1.00 42.31 118 ALA A CA 1
ATOM 916 C C . ALA A 1 118 ? 13.265 -27.417 -21.454 1.00 42.31 118 ALA A C 1
ATOM 918 O O . ALA A 1 118 ? 12.954 -28.588 -21.712 1.00 42.31 118 ALA A O 1
ATOM 919 N N . ALA A 1 119 ? 14.061 -26.709 -22.265 1.00 45.53 119 ALA A N 1
ATOM 920 C CA . ALA A 1 119 ? 14.651 -27.230 -23.498 1.00 45.53 119 ALA A CA 1
ATOM 921 C C . ALA A 1 119 ? 15.792 -28.234 -23.235 1.00 45.53 119 ALA A C 1
ATOM 923 O O . ALA A 1 119 ? 16.001 -29.151 -24.037 1.00 45.53 119 ALA A O 1
ATOM 924 N N . GLU A 1 120 ? 16.493 -28.119 -22.103 1.00 46.44 120 GLU A N 1
ATOM 925 C CA . GLU A 1 120 ? 17.515 -29.085 -21.686 1.00 46.44 120 GLU A CA 1
ATOM 926 C C . GLU A 1 120 ? 16.903 -30.338 -21.040 1.00 46.44 120 GLU A C 1
ATOM 928 O O . GLU A 1 120 ? 17.337 -31.455 -21.340 1.00 46.44 120 GLU A O 1
ATOM 933 N N . ALA A 1 121 ? 15.815 -30.194 -20.274 1.00 47.25 121 ALA A N 1
ATOM 934 C CA . ALA A 1 121 ? 15.098 -31.329 -19.686 1.00 47.25 121 ALA A CA 1
ATOM 935 C C . ALA A 1 121 ? 14.404 -32.225 -20.739 1.00 47.25 121 ALA A C 1
ATOM 937 O O . ALA A 1 121 ? 14.360 -33.449 -20.588 1.00 47.25 121 ALA A O 1
ATOM 938 N N . GLN A 1 122 ? 13.912 -31.661 -21.852 1.00 47.94 122 GLN A N 1
ATOM 939 C CA . GLN A 1 122 ? 13.306 -32.449 -22.940 1.00 47.94 122 GLN A CA 1
ATOM 940 C C . GLN A 1 122 ? 14.321 -33.163 -23.845 1.00 47.94 122 GLN A C 1
ATOM 942 O O . GLN A 1 122 ? 13.971 -34.157 -24.488 1.00 47.94 122 GLN A O 1
ATOM 947 N N . ARG A 1 123 ? 15.587 -32.728 -23.879 1.00 50.34 123 ARG A N 1
ATOM 948 C CA . ARG A 1 123 ? 16.636 -33.393 -24.673 1.00 50.34 123 ARG A CA 1
ATOM 949 C C . ARG A 1 123 ? 17.201 -34.657 -24.019 1.00 50.34 123 ARG A C 1
ATOM 951 O O . ARG A 1 123 ? 17.867 -35.424 -24.705 1.00 50.34 123 ARG A O 1
ATOM 958 N N . GLN A 1 124 ? 16.893 -34.923 -22.747 1.00 46.81 124 GLN A N 1
ATOM 959 C CA . GLN A 1 124 ? 17.362 -36.122 -22.033 1.00 46.81 124 GLN A CA 1
ATOM 960 C C . GLN A 1 124 ? 16.327 -37.263 -21.933 1.00 46.81 124 GLN A C 1
ATOM 962 O O . GLN A 1 124 ? 16.662 -38.334 -21.437 1.00 46.81 124 GLN A O 1
ATOM 967 N N . MET A 1 125 ? 15.097 -37.098 -22.443 1.00 44.78 125 MET A N 1
ATOM 968 C CA . MET A 1 125 ? 14.039 -38.134 -22.397 1.00 44.78 125 MET A CA 1
ATOM 969 C C . MET A 1 125 ? 13.608 -38.684 -23.771 1.00 44.78 125 MET A C 1
ATOM 971 O O . MET A 1 125 ? 12.476 -39.136 -23.941 1.00 44.78 125 MET A O 1
ATOM 975 N N . THR A 1 126 ? 14.493 -38.692 -24.769 1.00 43.28 126 THR A N 1
ATOM 976 C CA . THR A 1 126 ? 14.268 -39.452 -26.014 1.00 43.28 126 THR A CA 1
ATOM 977 C C . THR A 1 126 ? 14.985 -40.799 -25.943 1.00 43.28 126 THR A C 1
ATOM 979 O O . THR A 1 126 ? 16.098 -40.963 -26.428 1.00 43.28 126 THR A O 1
ATOM 982 N N . ASP A 1 127 ? 14.329 -41.770 -25.307 1.00 42.09 127 ASP A N 1
ATOM 983 C CA . ASP A 1 127 ? 14.710 -43.185 -25.331 1.00 42.09 127 ASP A CA 1
ATOM 984 C C . ASP A 1 127 ? 14.291 -43.806 -26.687 1.00 42.09 127 ASP A C 1
ATOM 986 O O . ASP A 1 127 ? 13.093 -43.835 -26.997 1.00 42.09 127 ASP A O 1
ATOM 990 N N . PRO A 1 128 ? 15.225 -44.271 -27.540 1.00 45.75 128 PRO A N 1
ATOM 991 C CA . PRO A 1 128 ? 14.910 -44.716 -28.896 1.00 45.75 128 PRO A CA 1
ATOM 992 C C . PRO A 1 128 ? 14.409 -46.169 -28.989 1.00 45.75 128 PRO A C 1
ATOM 994 O O . PRO A 1 128 ? 14.357 -46.706 -30.094 1.00 45.75 128 PRO A O 1
ATOM 997 N N . ASN A 1 129 ? 14.030 -46.833 -27.887 1.00 49.81 129 ASN A N 1
ATOM 998 C CA . ASN A 1 129 ? 13.855 -48.291 -27.904 1.00 49.81 129 ASN A CA 1
ATOM 999 C C . ASN A 1 129 ? 12.540 -48.839 -27.309 1.00 49.81 129 ASN A C 1
ATOM 1001 O O . ASN A 1 129 ? 12.541 -49.716 -26.447 1.00 49.81 129 ASN A O 1
ATOM 1005 N N . ARG A 1 130 ? 11.381 -48.406 -27.832 1.00 41.78 130 ARG A N 1
ATOM 1006 C CA . ARG A 1 130 ? 10.100 -49.129 -27.651 1.00 41.78 130 ARG A CA 1
ATOM 1007 C C . ARG A 1 130 ? 9.600 -49.742 -28.960 1.00 41.78 130 ARG A C 1
ATOM 1009 O O . ARG A 1 130 ? 8.683 -49.235 -29.602 1.00 41.78 130 ARG A O 1
ATOM 1016 N N . GLN A 1 131 ? 10.207 -50.868 -29.330 1.00 39.50 131 GLN A N 1
ATOM 1017 C CA . GLN A 1 131 ? 9.648 -51.825 -30.285 1.00 39.50 131 GLN A CA 1
ATOM 1018 C C . GLN A 1 131 ? 8.638 -52.759 -29.598 1.00 39.50 131 GLN A C 1
ATOM 1020 O O . GLN A 1 131 ? 8.922 -53.312 -28.543 1.00 39.50 131 GLN A O 1
ATOM 1025 N N . GLY A 1 132 ? 7.505 -52.983 -30.273 1.00 40.94 132 GLY A N 1
ATOM 1026 C CA . GLY A 1 132 ? 6.854 -54.296 -30.369 1.00 40.94 132 GLY A CA 1
ATOM 1027 C C . GLY A 1 132 ? 5.989 -54.764 -29.195 1.00 40.94 132 GLY A C 1
ATOM 1028 O O . GLY A 1 132 ? 6.491 -55.271 -28.201 1.00 40.94 132 GLY A O 1
ATOM 1029 N N . GLY A 1 133 ? 4.664 -54.722 -29.374 1.00 33.91 133 GLY A N 1
ATOM 1030 C CA . GLY A 1 133 ? 3.733 -55.429 -28.491 1.00 33.91 133 GLY A CA 1
ATOM 1031 C C . GLY A 1 133 ? 2.259 -55.139 -28.766 1.00 33.91 133 GLY A C 1
ATOM 1032 O O . GLY A 1 133 ? 1.545 -54.714 -27.864 1.00 33.91 133 GLY A O 1
ATOM 1033 N N . ILE A 1 134 ? 1.791 -55.326 -30.005 1.00 38.09 134 ILE A N 1
ATOM 1034 C CA . ILE A 1 134 ? 0.347 -55.357 -30.289 1.00 38.09 134 ILE A CA 1
ATOM 1035 C C . ILE A 1 134 ? -0.148 -56.740 -29.855 1.00 38.09 134 ILE A C 1
ATOM 1037 O O . ILE A 1 134 ? 0.140 -57.731 -30.521 1.00 38.09 134 ILE A O 1
ATOM 1041 N N . SER A 1 135 ? -0.836 -56.818 -28.715 1.00 39.38 135 SER A N 1
ATOM 1042 C CA . SER A 1 135 ? -1.466 -58.055 -28.259 1.00 39.38 135 SER A CA 1
ATOM 1043 C C . SER A 1 135 ? -2.781 -58.304 -29.003 1.00 39.38 135 SER A C 1
ATOM 1045 O O . SER A 1 135 ? -3.644 -57.437 -29.153 1.00 39.38 135 SER A O 1
ATOM 1047 N N . GLU A 1 136 ? -2.919 -59.539 -29.463 1.00 43.56 136 GLU A N 1
ATOM 1048 C CA . GLU A 1 136 ? -3.970 -60.092 -30.318 1.00 43.56 136 GLU A CA 1
ATOM 1049 C C . GLU A 1 136 ? -5.277 -60.379 -29.542 1.00 43.56 136 GLU A C 1
ATOM 1051 O O . GLU A 1 136 ? -5.920 -61.406 -29.719 1.00 43.56 136 GLU A O 1
ATOM 1056 N N . ALA A 1 137 ? -5.674 -59.475 -28.636 1.00 41.75 137 ALA A N 1
ATOM 1057 C CA . ALA A 1 137 ? -6.845 -59.639 -27.759 1.00 41.75 137 ALA A CA 1
ATOM 1058 C C . ALA A 1 137 ? -7.950 -58.584 -27.981 1.00 41.75 137 ALA A C 1
ATOM 1060 O O . ALA A 1 137 ? -8.944 -58.559 -27.259 1.00 41.75 137 ALA A O 1
ATOM 1061 N N . TYR A 1 138 ? -7.817 -57.722 -28.994 1.00 44.06 138 TYR A N 1
ATOM 1062 C CA . TYR A 1 138 ? -8.746 -56.609 -29.260 1.00 44.06 138 TYR A CA 1
ATOM 1063 C C . TYR A 1 138 ? -9.615 -56.777 -30.521 1.00 44.06 138 TYR A C 1
ATOM 1065 O O . TYR A 1 138 ? -10.191 -55.809 -31.010 1.00 44.06 138 TYR A O 1
ATOM 1073 N N . MET A 1 139 ? -9.765 -58.003 -31.036 1.00 42.81 139 MET A N 1
ATOM 1074 C CA . MET A 1 139 ? -10.611 -58.310 -32.209 1.00 42.81 139 MET A CA 1
ATOM 1075 C C . MET A 1 139 ? -12.014 -58.842 -31.848 1.00 42.81 139 MET A C 1
ATOM 1077 O O . MET A 1 139 ? -12.758 -59.272 -32.722 1.00 42.81 139 MET A O 1
ATOM 1081 N N . GLY A 1 140 ? -12.407 -58.795 -30.569 1.00 40.06 140 GLY A N 1
ATOM 1082 C CA . GLY A 1 140 ? -13.669 -59.375 -30.081 1.00 40.06 140 GLY A CA 1
ATOM 1083 C C . GLY A 1 140 ? -14.837 -58.408 -29.844 1.00 40.06 140 GLY A C 1
ATOM 1084 O O . GLY A 1 140 ? -15.928 -58.868 -29.538 1.00 40.06 140 GLY A O 1
ATOM 1085 N N . ASN A 1 141 ? -14.654 -57.088 -29.977 1.00 42.16 141 ASN A N 1
ATOM 1086 C CA . ASN A 1 141 ? -15.694 -56.091 -29.641 1.00 42.16 141 ASN A CA 1
ATOM 1087 C C . ASN A 1 141 ? -16.064 -55.144 -30.798 1.00 42.16 141 ASN A C 1
ATOM 1089 O O . ASN A 1 141 ? -16.641 -54.077 -30.583 1.00 42.16 141 ASN A O 1
ATOM 1093 N N . GLN A 1 142 ? -15.758 -55.523 -32.042 1.00 44.56 142 GLN A N 1
ATOM 1094 C CA . GLN A 1 142 ? -15.920 -54.651 -33.213 1.00 44.56 142 GLN A CA 1
ATOM 1095 C C . GLN A 1 142 ? -17.245 -54.797 -33.983 1.00 44.56 142 GLN A C 1
ATOM 1097 O O . GLN A 1 142 ? -17.391 -54.186 -35.036 1.00 44.56 142 GLN A O 1
ATOM 1102 N N . VAL A 1 143 ? -18.237 -55.534 -33.464 1.00 46.56 143 VAL A N 1
ATOM 1103 C CA . VAL A 1 143 ? -19.492 -55.801 -34.208 1.00 46.56 143 VAL A CA 1
ATOM 1104 C C . VAL A 1 143 ? -20.741 -55.154 -33.583 1.00 46.56 143 VAL A C 1
ATOM 1106 O O . VAL A 1 143 ? -21.799 -55.149 -34.200 1.00 46.56 143 VAL A O 1
ATOM 1109 N N . LEU A 1 144 ? -20.640 -54.487 -32.422 1.00 45.72 144 LEU A N 1
ATOM 1110 C CA . LEU A 1 144 ? -21.794 -53.819 -31.783 1.00 45.72 144 LEU A CA 1
ATOM 1111 C C . LEU A 1 144 ? -21.577 -52.338 -31.419 1.00 45.72 144 LEU A C 1
ATOM 1113 O O . LEU A 1 144 ? -22.167 -51.822 -30.473 1.00 45.72 144 LEU A O 1
ATOM 1117 N N . ARG A 1 145 ? -20.734 -51.622 -32.174 1.00 45.75 145 ARG A N 1
ATOM 1118 C CA . ARG A 1 145 ? -20.558 -50.160 -32.021 1.00 45.75 145 ARG A CA 1
ATOM 1119 C C . ARG A 1 145 ? -20.483 -49.406 -33.352 1.00 45.75 145 ARG A C 1
ATOM 1121 O O . ARG A 1 145 ? -19.883 -48.342 -33.441 1.00 45.75 145 ARG A O 1
ATOM 1128 N N . GLN A 1 146 ? -21.101 -49.969 -34.392 1.00 44.88 146 GLN A N 1
ATOM 1129 C CA . GLN A 1 146 ? -21.163 -49.400 -35.743 1.00 44.88 146 GLN A CA 1
ATOM 1130 C C . GLN A 1 146 ? -22.451 -48.594 -36.006 1.00 44.88 146 GLN A C 1
ATOM 1132 O O . GLN A 1 146 ? -22.835 -48.363 -37.147 1.00 44.88 146 GLN A O 1
ATOM 1137 N N . GLN A 1 147 ? -23.113 -48.128 -34.947 1.00 44.66 147 GLN A N 1
ATOM 1138 C CA . GLN A 1 147 ? -24.138 -47.093 -35.022 1.00 44.66 147 GLN A CA 1
ATOM 1139 C C . GLN A 1 147 ? -23.698 -45.940 -34.122 1.00 44.66 147 GLN A C 1
ATOM 1141 O O . GLN A 1 147 ? -23.373 -46.149 -32.959 1.00 44.66 147 GLN A O 1
ATOM 1146 N N . GLN A 1 148 ? -23.687 -44.733 -34.691 1.00 47.69 148 GLN A N 1
ATOM 1147 C CA . GLN A 1 148 ? -23.162 -43.470 -34.150 1.00 47.69 148 GLN A CA 1
ATOM 1148 C C . GLN A 1 148 ? -21.680 -43.140 -34.419 1.00 47.69 148 GLN A C 1
ATOM 1150 O O . GLN A 1 148 ? -21.047 -42.435 -33.639 1.00 47.69 148 GLN A O 1
ATOM 1155 N N . SER A 1 149 ? -21.148 -43.455 -35.606 1.00 52.00 149 SER A N 1
ATOM 1156 C CA . SER A 1 149 ? -20.194 -42.520 -36.231 1.00 52.00 149 SER A CA 1
ATOM 1157 C C . SER A 1 149 ? -20.980 -41.352 -36.841 1.00 52.00 149 SER A C 1
ATOM 1159 O O . SER A 1 149 ? -21.106 -41.227 -38.061 1.00 52.00 149 SER A O 1
ATOM 1161 N N . SER A 1 150 ? -21.570 -40.512 -35.984 1.00 58.84 150 SER A N 1
ATOM 1162 C CA . SER A 1 150 ? -22.014 -39.186 -36.415 1.00 58.84 150 SER A CA 1
ATOM 1163 C C . SER A 1 150 ? -20.813 -38.511 -37.077 1.00 58.84 150 SER A C 1
ATOM 1165 O O . SER A 1 150 ? -19.709 -38.547 -36.522 1.00 58.84 150 SER A O 1
ATOM 1167 N N . ARG A 1 151 ? -20.979 -37.966 -38.289 1.00 64.50 151 ARG A N 1
ATOM 1168 C CA . ARG A 1 151 ? -19.927 -37.178 -38.941 1.00 64.50 151 ARG A CA 1
ATOM 1169 C C . ARG A 1 151 ? -19.567 -36.043 -37.986 1.00 64.50 151 ARG A C 1
ATOM 1171 O O . ARG A 1 151 ? -20.292 -35.057 -37.932 1.00 64.50 151 ARG A O 1
ATOM 1178 N N . LYS A 1 152 ? -18.460 -36.197 -37.247 1.00 72.50 152 LYS A N 1
ATOM 1179 C CA . LYS A 1 152 ? -17.933 -35.159 -36.358 1.00 72.50 152 LYS A CA 1
ATOM 1180 C C . LYS A 1 152 ? -17.848 -33.871 -37.157 1.00 72.50 152 LYS A C 1
ATOM 1182 O O . LYS A 1 152 ? -17.113 -33.806 -38.157 1.00 72.50 152 LYS A O 1
ATOM 1187 N N . THR A 1 153 ? -18.642 -32.900 -36.734 1.00 81.69 153 THR A N 1
ATOM 1188 C CA . THR A 1 153 ? -18.706 -31.577 -37.337 1.00 81.69 153 THR A CA 1
ATOM 1189 C C . THR A 1 153 ? -17.334 -30.910 -37.234 1.00 81.69 153 THR A C 1
ATOM 1191 O O . THR A 1 153 ? -16.461 -31.346 -36.475 1.00 81.69 153 THR A O 1
ATOM 1194 N N . ALA A 1 154 ? -17.099 -29.847 -38.006 1.00 79.88 154 ALA A N 1
ATOM 1195 C CA . ALA A 1 154 ? -15.861 -29.075 -37.874 1.00 79.88 154 ALA A CA 1
ATOM 1196 C C . ALA A 1 154 ? -15.657 -28.578 -36.427 1.00 79.88 154 ALA A C 1
ATOM 1198 O O . ALA A 1 154 ? -14.531 -28.577 -35.926 1.00 79.88 154 ALA A O 1
ATOM 1199 N N . TRP A 1 155 ? -16.757 -28.259 -35.735 1.00 81.50 155 TRP A N 1
ATOM 1200 C CA . TRP A 1 155 ? -16.765 -27.907 -34.319 1.00 81.50 155 TRP A CA 1
ATOM 1201 C C . TRP A 1 155 ? -16.298 -29.059 -33.422 1.00 81.50 155 TRP A C 1
ATOM 1203 O O . TRP A 1 155 ? -15.395 -28.851 -32.617 1.00 81.50 155 TRP A O 1
ATOM 1213 N N . ASP A 1 156 ? -16.807 -30.283 -33.609 1.00 80.69 156 ASP A N 1
ATOM 1214 C CA . ASP A 1 156 ? -16.398 -31.445 -32.800 1.00 80.69 156 ASP A CA 1
ATOM 1215 C C . ASP A 1 156 ? -14.893 -31.711 -32.907 1.00 80.69 156 ASP A C 1
ATOM 1217 O O . ASP A 1 156 ? -14.224 -31.973 -31.912 1.00 80.69 156 ASP A O 1
ATOM 1221 N N . ARG A 1 157 ? -14.327 -31.581 -34.113 1.00 83.94 157 ARG A N 1
ATOM 1222 C CA . ARG A 1 157 ? -12.881 -31.753 -34.332 1.00 83.94 157 ARG A CA 1
ATOM 1223 C C . ARG A 1 157 ? -12.066 -30.642 -33.675 1.00 83.94 157 ARG A C 1
ATOM 1225 O O . ARG A 1 157 ? -10.977 -30.910 -33.175 1.00 83.94 157 ARG A O 1
ATOM 1232 N N . SER A 1 158 ? -12.569 -29.406 -33.685 1.00 79.94 158 SER A N 1
ATOM 1233 C CA . SER A 1 158 ? -11.927 -28.275 -33.008 1.00 79.94 158 SER A CA 1
ATOM 1234 C C . SER A 1 158 ? -11.967 -28.440 -31.490 1.00 79.94 158 SER A C 1
ATOM 1236 O O . SER A 1 158 ? -10.952 -28.243 -30.826 1.00 79.94 158 SER A O 1
ATOM 1238 N N . ARG A 1 159 ? -13.111 -28.867 -30.946 1.00 80.00 159 ARG A N 1
ATOM 1239 C CA . ARG A 1 159 ? -13.282 -29.179 -29.526 1.00 80.00 159 ARG A CA 1
ATOM 1240 C C . ARG A 1 159 ? -12.342 -30.302 -29.097 1.00 80.00 159 ARG A C 1
ATOM 1242 O O . ARG A 1 159 ? -11.628 -30.139 -28.118 1.00 80.00 159 ARG A O 1
ATOM 1249 N N . ASP A 1 160 ? -12.274 -31.394 -29.853 1.00 83.94 160 ASP A N 1
ATOM 1250 C CA . ASP A 1 160 ? -11.392 -32.521 -29.533 1.00 83.94 160 ASP A CA 1
ATOM 1251 C C . ASP A 1 160 ? -9.909 -32.103 -29.560 1.00 83.94 160 ASP A C 1
ATOM 1253 O O . ASP A 1 160 ? -9.143 -32.486 -28.678 1.00 83.94 160 ASP A O 1
ATOM 1257 N N . ARG A 1 161 ? -9.500 -31.257 -30.520 1.00 83.50 161 ARG A N 1
ATOM 1258 C CA . ARG A 1 161 ? -8.141 -30.681 -30.563 1.00 83.50 161 ARG A CA 1
ATOM 1259 C C . ARG A 1 161 ? -7.856 -29.765 -29.375 1.00 83.50 161 ARG A C 1
ATOM 1261 O O . ARG A 1 161 ? -6.750 -29.798 -28.850 1.00 83.50 161 ARG A O 1
ATOM 1268 N N . PHE A 1 162 ? -8.827 -28.955 -28.963 1.00 78.75 162 PHE A N 1
ATOM 1269 C CA . PHE A 1 162 ? -8.707 -28.101 -27.783 1.00 78.75 162 PHE A CA 1
ATOM 1270 C C . PHE A 1 162 ? -8.573 -28.939 -26.503 1.00 78.75 162 PHE A C 1
ATOM 1272 O O . PHE A 1 162 ? -7.625 -28.752 -25.747 1.00 78.75 162 PHE A O 1
ATOM 1279 N N . HIS A 1 163 ? -9.443 -29.936 -26.313 1.00 79.19 163 HIS A N 1
ATOM 1280 C CA . HIS A 1 163 ? -9.365 -30.865 -25.185 1.00 79.19 163 HIS A CA 1
ATOM 1281 C C . HIS A 1 163 ? -8.051 -31.655 -25.166 1.00 79.19 163 HIS A C 1
ATOM 1283 O O . HIS A 1 163 ? -7.510 -31.877 -24.091 1.00 79.19 163 HIS A O 1
ATOM 1289 N N . ALA A 1 164 ? -7.515 -32.058 -26.320 1.00 80.38 164 ALA A N 1
ATOM 1290 C CA . ALA A 1 164 ? -6.238 -32.770 -26.390 1.00 80.38 164 ALA A CA 1
ATOM 1291 C C . ALA A 1 164 ? -5.020 -31.879 -26.078 1.00 80.38 164 ALA A C 1
ATOM 1293 O O . ALA A 1 164 ? -3.992 -32.392 -25.647 1.00 80.38 164 ALA A O 1
ATOM 1294 N N . ARG A 1 165 ? -5.123 -30.560 -26.299 1.00 81.12 165 ARG A N 1
ATOM 1295 C CA . ARG A 1 165 ? -4.069 -29.582 -25.975 1.00 81.12 165 ARG A CA 1
ATOM 1296 C C . ARG A 1 165 ? -4.051 -29.188 -24.500 1.00 81.12 165 ARG A C 1
ATOM 1298 O O . ARG A 1 165 ? -3.013 -28.751 -24.014 1.00 81.12 165 ARG A O 1
ATOM 1305 N N . LEU A 1 166 ? -5.172 -29.323 -23.791 1.00 80.00 166 LEU A N 1
ATOM 1306 C CA . LEU A 1 166 ? -5.217 -29.042 -22.360 1.00 80.00 166 LEU A CA 1
ATOM 1307 C C . LEU A 1 166 ? -4.470 -30.120 -21.571 1.00 80.00 166 LEU A C 1
ATOM 1309 O O . LEU A 1 166 ? -4.785 -31.309 -21.651 1.00 80.00 166 LEU A O 1
ATOM 1313 N N . ASN A 1 167 ? -3.538 -29.694 -20.720 1.00 85.62 167 ASN A N 1
ATOM 1314 C CA . ASN A 1 167 ? -2.940 -30.571 -19.723 1.00 85.62 167 ASN A CA 1
ATOM 1315 C C . ASN A 1 167 ? -3.916 -30.772 -18.550 1.00 85.62 167 ASN A C 1
ATOM 1317 O O . ASN A 1 167 ? -3.801 -30.130 -17.508 1.00 85.62 167 ASN A O 1
ATOM 1321 N N . TRP A 1 168 ? -4.898 -31.663 -18.721 1.00 83.75 168 TRP A N 1
ATOM 1322 C CA . TRP A 1 168 ? -5.935 -31.940 -17.715 1.00 83.75 168 TRP A CA 1
ATOM 1323 C C . TRP A 1 168 ? -5.377 -32.342 -16.351 1.00 83.75 168 TRP A C 1
ATOM 1325 O O . TRP A 1 168 ? -6.008 -32.051 -15.344 1.00 83.75 168 TRP A O 1
ATOM 1335 N N . LYS A 1 169 ? -4.190 -32.960 -16.299 1.00 88.19 169 LYS A N 1
ATOM 1336 C CA . LYS A 1 169 ? -3.535 -33.291 -15.027 1.00 88.19 169 LYS A CA 1
ATOM 1337 C C . LYS A 1 169 ? -3.124 -32.031 -14.263 1.00 88.19 169 LYS A C 1
ATOM 1339 O O . LYS A 1 169 ? -3.386 -31.959 -13.069 1.00 88.19 169 LYS A O 1
ATOM 1344 N N . LYS A 1 170 ? -2.557 -31.032 -14.956 1.00 83.75 170 LYS A N 1
ATOM 1345 C CA . LYS A 1 170 ? -2.216 -29.724 -14.367 1.00 83.75 170 LYS A CA 1
ATOM 1346 C C . LYS A 1 170 ? -3.475 -29.017 -13.857 1.00 83.75 170 LYS A C 1
ATOM 1348 O O . LYS A 1 170 ? -3.501 -28.558 -12.725 1.00 83.75 170 LYS A O 1
ATOM 1353 N N . TYR A 1 171 ? -4.548 -28.989 -14.649 1.00 82.69 171 TYR A N 1
ATOM 1354 C CA . TYR A 1 171 ? -5.803 -28.350 -14.229 1.00 82.69 171 TYR A CA 1
ATOM 1355 C C . TYR A 1 171 ? -6.515 -29.080 -13.084 1.00 82.69 171 TYR A C 1
ATOM 1357 O O . TYR A 1 171 ? -7.070 -28.420 -12.215 1.00 82.69 171 TYR A O 1
ATOM 1365 N N . ASP A 1 172 ? -6.486 -30.415 -13.048 1.00 88.25 172 ASP A N 1
ATOM 1366 C CA . ASP A 1 172 ? -7.047 -31.195 -11.936 1.00 88.25 172 ASP A CA 1
ATOM 1367 C C . ASP A 1 172 ? -6.258 -30.970 -10.637 1.00 88.25 172 ASP A C 1
ATOM 1369 O O . ASP A 1 172 ? -6.852 -30.852 -9.568 1.00 88.25 172 ASP A O 1
ATOM 1373 N N . GLN A 1 173 ? -4.929 -30.835 -10.722 1.00 89.00 173 GLN A N 1
ATOM 1374 C CA . GLN A 1 173 ? -4.094 -30.437 -9.584 1.00 89.00 173 GLN A CA 1
ATOM 1375 C C . GLN A 1 173 ? -4.446 -29.030 -9.089 1.00 89.00 173 GLN A C 1
ATOM 1377 O O . GLN A 1 173 ? -4.733 -28.872 -7.905 1.00 89.00 173 GLN A O 1
ATOM 1382 N N . ILE A 1 174 ? -4.514 -28.044 -9.992 1.00 80.44 174 ILE A N 1
ATOM 1383 C CA . ILE A 1 174 ? -4.909 -26.665 -9.656 1.00 80.44 174 ILE A CA 1
ATOM 1384 C C . ILE A 1 174 ? -6.302 -26.643 -9.019 1.00 80.44 174 ILE A C 1
ATOM 1386 O O . ILE A 1 174 ? -6.519 -25.971 -8.017 1.00 80.44 174 ILE A O 1
ATOM 1390 N N . TYR A 1 175 ? -7.252 -27.403 -9.566 1.00 87.06 175 TYR A N 1
ATOM 1391 C CA . TYR A 1 175 ? -8.607 -27.478 -9.031 1.00 87.06 175 TYR A CA 1
ATOM 1392 C C . TYR A 1 175 ? -8.644 -28.095 -7.629 1.00 87.06 175 TYR A C 1
ATOM 1394 O O . TYR A 1 175 ? -9.288 -27.549 -6.737 1.00 87.06 175 TYR A O 1
ATOM 1402 N N . LYS A 1 176 ? -7.941 -29.215 -7.412 1.00 90.88 176 LYS A N 1
ATOM 1403 C CA . LYS A 1 176 ? -7.847 -29.860 -6.093 1.00 90.88 176 LYS A CA 1
ATOM 1404 C C . LYS A 1 176 ? -7.209 -28.945 -5.058 1.00 90.88 176 LYS A C 1
ATOM 1406 O O . LYS A 1 176 ? -7.697 -28.894 -3.934 1.00 90.88 176 LYS A O 1
ATOM 1411 N N . GLN A 1 177 ? -6.165 -28.218 -5.445 1.00 80.62 177 GLN A N 1
ATOM 1412 C CA . GLN A 1 177 ? -5.519 -27.232 -4.589 1.00 80.62 177 GLN A CA 1
ATOM 1413 C C . GLN A 1 177 ? -6.473 -26.084 -4.255 1.00 80.62 177 GLN A C 1
ATOM 1415 O O . GLN A 1 177 ? -6.723 -25.835 -3.084 1.00 80.62 177 GLN A O 1
ATOM 1420 N N . ALA A 1 178 ? -7.114 -25.474 -5.255 1.00 82.00 178 ALA A N 1
ATOM 1421 C CA . ALA A 1 178 ? -8.087 -24.406 -5.031 1.00 82.00 178 ALA A CA 1
ATOM 1422 C C . ALA A 1 178 ? -9.255 -24.852 -4.132 1.00 82.00 178 ALA A C 1
ATOM 1424 O O . ALA A 1 178 ? -9.746 -24.082 -3.309 1.00 82.00 178 ALA A O 1
ATOM 1425 N N . LEU A 1 179 ? -9.701 -26.105 -4.265 1.00 89.69 179 LEU A N 1
ATOM 1426 C CA . LEU A 1 179 ? -10.736 -26.682 -3.411 1.00 89.69 179 LEU A CA 1
ATOM 1427 C C . LEU A 1 179 ? -10.237 -26.887 -1.976 1.00 89.69 179 LEU A C 1
ATOM 1429 O O . LEU A 1 179 ? -10.966 -26.577 -1.036 1.00 89.69 179 LEU A O 1
ATOM 1433 N N . H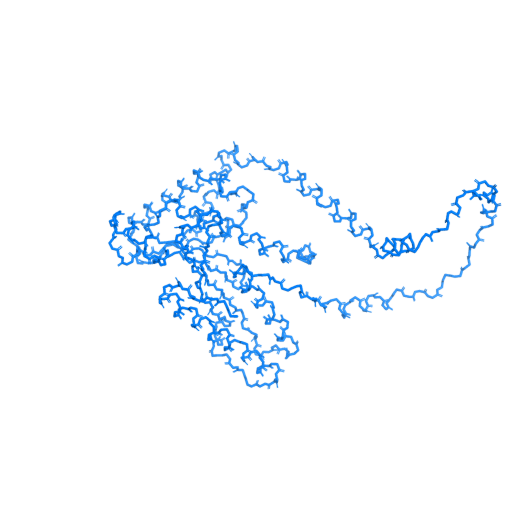IS A 1 180 ? -9.009 -27.377 -1.806 1.00 85.88 180 HIS A N 1
ATOM 1434 C CA . HIS A 1 180 ? -8.372 -27.505 -0.499 1.00 85.88 180 HIS A CA 1
ATOM 1435 C C . HIS A 1 180 ? -8.206 -26.139 0.180 1.00 85.88 180 HIS A C 1
ATOM 1437 O O . HIS A 1 180 ? -8.566 -25.992 1.344 1.00 85.88 180 HIS A O 1
ATOM 1443 N N . ASP A 1 181 ? -7.755 -25.122 -0.550 1.00 76.75 181 ASP A N 1
ATOM 1444 C CA . ASP A 1 181 ? -7.574 -23.766 -0.030 1.00 76.75 181 ASP A CA 1
ATOM 1445 C C . ASP A 1 181 ? -8.916 -23.128 0.341 1.00 76.75 181 ASP A C 1
ATOM 1447 O O . ASP A 1 181 ? -9.050 -22.521 1.402 1.00 76.75 181 ASP A O 1
ATOM 1451 N N . ALA A 1 182 ? -9.953 -23.336 -0.476 1.00 80.06 182 ALA A N 1
ATOM 1452 C CA . ALA A 1 182 ? -11.308 -22.898 -0.154 1.00 80.06 182 ALA A CA 1
ATOM 1453 C C . ALA A 1 182 ? -11.850 -23.583 1.112 1.00 80.06 182 ALA A C 1
ATOM 1455 O O . ALA A 1 182 ? -12.490 -22.932 1.940 1.00 80.06 182 ALA A O 1
ATOM 1456 N N . GLN A 1 183 ? -11.582 -24.882 1.286 1.00 84.88 183 GLN A N 1
ATOM 1457 C CA . GLN A 1 183 ? -11.950 -25.617 2.497 1.00 84.88 183 GLN A CA 1
ATOM 1458 C C . GLN A 1 183 ? -11.177 -25.119 3.716 1.00 84.88 183 GLN A C 1
ATOM 1460 O O . GLN A 1 183 ? -11.791 -24.877 4.753 1.00 84.88 183 GLN A O 1
ATOM 1465 N N . ALA A 1 184 ? -9.864 -24.925 3.593 1.00 80.31 184 ALA A N 1
ATOM 1466 C CA . ALA A 1 184 ? -9.029 -24.383 4.655 1.00 80.31 184 ALA A CA 1
ATOM 1467 C C . ALA A 1 184 ? -9.531 -22.999 5.079 1.00 80.31 184 ALA A C 1
ATOM 1469 O O . ALA A 1 184 ? -9.791 -22.789 6.259 1.00 80.31 184 ALA A O 1
ATOM 1470 N N . HIS A 1 185 ? -9.795 -22.109 4.120 1.00 78.19 185 HIS A N 1
ATOM 1471 C CA . HIS A 1 185 ? -10.354 -20.786 4.380 1.00 78.19 185 HIS A CA 1
ATOM 1472 C C . HIS A 1 185 ? -11.713 -20.860 5.088 1.00 78.19 185 HIS A C 1
ATOM 1474 O O . HIS A 1 185 ? -11.952 -20.148 6.060 1.00 78.19 185 HIS A O 1
ATOM 1480 N N . GLN A 1 186 ? -12.598 -21.762 4.654 1.00 82.06 186 GLN A N 1
ATOM 1481 C CA . GLN A 1 186 ? -13.886 -21.973 5.312 1.00 82.06 186 GLN A CA 1
ATOM 1482 C C . GLN A 1 186 ? -13.729 -22.494 6.749 1.00 82.06 186 GLN A C 1
ATOM 1484 O O . GLN A 1 186 ? -14.510 -22.108 7.616 1.00 82.06 186 GLN A O 1
ATOM 1489 N N . MET A 1 187 ? -12.742 -23.355 7.006 1.00 81.12 187 MET A N 1
ATOM 1490 C CA . MET A 1 187 ? -12.445 -23.875 8.344 1.00 81.12 187 MET A CA 1
ATOM 1491 C C . MET A 1 187 ? -11.815 -22.819 9.256 1.00 81.12 187 MET A C 1
ATOM 1493 O O . MET A 1 187 ? -12.068 -22.839 10.459 1.00 81.12 187 MET A O 1
ATOM 1497 N N . THR A 1 188 ? -11.010 -21.909 8.705 1.00 78.38 188 THR A N 1
ATOM 1498 C CA . THR A 1 188 ? -10.341 -20.846 9.467 1.00 78.38 188 THR A CA 1
ATOM 1499 C C . THR A 1 188 ? -11.184 -19.590 9.636 1.00 78.38 188 THR A C 1
ATOM 1501 O O . THR A 1 188 ? -10.828 -18.719 10.428 1.00 78.38 188 THR A O 1
ATOM 1504 N N . LYS A 1 189 ? -12.300 -19.486 8.914 1.00 80.44 189 LYS A N 1
ATOM 1505 C CA . LYS A 1 189 ? -13.190 -18.332 8.969 1.00 80.44 189 LYS A CA 1
ATOM 1506 C C . LYS A 1 189 ? -13.748 -18.119 10.379 1.00 80.44 189 LYS A C 1
ATOM 1508 O O . LYS A 1 189 ? -14.187 -19.059 11.039 1.00 80.44 189 LYS A O 1
ATOM 1513 N N . ASP A 1 190 ? -13.759 -16.864 10.817 1.00 85.44 190 ASP A N 1
ATOM 1514 C CA . ASP A 1 190 ? -14.224 -16.415 12.129 1.00 85.44 190 ASP A CA 1
ATOM 1515 C C . ASP A 1 190 ? -13.450 -17.011 13.337 1.00 85.44 190 ASP A C 1
ATOM 1517 O O . ASP A 1 190 ? -13.873 -16.838 14.490 1.00 85.44 190 ASP A O 1
ATOM 1521 N N . MET A 1 191 ? -12.314 -17.693 13.128 1.00 86.00 191 MET A N 1
ATOM 1522 C CA . MET A 1 191 ? -11.487 -18.239 14.214 1.00 86.00 191 MET A CA 1
ATOM 1523 C C . MET A 1 191 ? -10.861 -17.137 15.071 1.00 86.00 191 MET A C 1
ATOM 1525 O O . MET A 1 191 ? -10.791 -17.265 16.298 1.00 86.00 191 MET A O 1
ATOM 1529 N N . ILE A 1 192 ? -10.399 -16.056 14.442 1.00 86.88 192 ILE A N 1
ATOM 1530 C CA . ILE A 1 192 ? -9.818 -14.900 15.128 1.00 86.88 192 ILE A CA 1
ATOM 1531 C C . ILE A 1 192 ? -10.942 -13.993 15.613 1.00 86.88 192 ILE A C 1
ATOM 1533 O O . ILE A 1 192 ? -10.917 -13.546 16.762 1.00 86.88 192 ILE A O 1
ATOM 1537 N N . ARG A 1 193 ? -11.960 -13.772 14.776 1.00 85.56 193 ARG A N 1
ATOM 1538 C CA . ARG A 1 193 ? -13.093 -12.895 15.088 1.00 85.56 193 ARG A CA 1
ATOM 1539 C C . ARG A 1 193 ? -13.818 -13.293 16.372 1.00 85.56 193 ARG A C 1
ATOM 1541 O O . ARG A 1 193 ? -14.070 -12.434 17.219 1.00 85.56 193 ARG A O 1
ATOM 1548 N N . ASN A 1 194 ? -14.104 -14.584 16.542 1.00 88.88 194 ASN A N 1
ATOM 1549 C CA . ASN A 1 194 ? -14.827 -15.103 17.706 1.00 88.88 194 ASN A CA 1
ATOM 1550 C C . ASN A 1 194 ? -13.927 -15.318 18.934 1.00 88.88 194 ASN A C 1
ATOM 1552 O O . ASN A 1 194 ? -14.431 -15.513 20.043 1.00 88.88 194 ASN A O 1
ATOM 1556 N N . ASN A 1 195 ? -12.601 -15.278 18.769 1.00 93.06 195 ASN A N 1
ATOM 1557 C CA . ASN A 1 195 ? -11.651 -15.498 19.851 1.00 93.06 195 ASN A CA 1
ATOM 1558 C C . ASN A 1 195 ? -11.014 -14.174 20.317 1.00 93.06 195 ASN A C 1
ATOM 1560 O O . ASN A 1 195 ? -10.045 -13.697 19.718 1.00 93.06 195 ASN A O 1
ATOM 1564 N N . PRO A 1 196 ? -11.453 -13.604 21.457 1.00 92.56 196 PRO A N 1
ATOM 1565 C CA . PRO A 1 196 ? -10.964 -12.306 21.915 1.00 92.56 196 PRO A CA 1
ATOM 1566 C C . PRO A 1 196 ? -9.469 -12.309 22.257 1.00 92.56 196 PRO A C 1
ATOM 1568 O O . PRO A 1 196 ? -8.835 -11.256 22.217 1.00 92.56 196 PRO A O 1
ATOM 1571 N N . ARG A 1 197 ? -8.880 -13.464 22.601 1.00 94.19 197 ARG A N 1
ATOM 1572 C CA . ARG A 1 197 ? -7.435 -13.560 22.862 1.00 94.19 197 ARG A CA 1
ATOM 1573 C C . ARG A 1 197 ? -6.642 -13.495 21.561 1.00 94.19 197 ARG A C 1
ATOM 1575 O O . ARG A 1 197 ? -5.703 -12.711 21.484 1.00 94.19 197 ARG A O 1
ATOM 1582 N N . ALA A 1 198 ? -7.044 -14.269 20.553 1.00 90.81 198 ALA A N 1
ATOM 1583 C CA . ALA A 1 198 ? -6.392 -14.268 19.244 1.00 90.81 198 ALA A CA 1
ATOM 1584 C C . ALA A 1 198 ? -6.500 -12.892 18.572 1.00 90.81 198 ALA A C 1
ATOM 1586 O O . ALA A 1 198 ? -5.494 -12.344 18.129 1.00 90.81 198 ALA A O 1
ATOM 1587 N N . ARG A 1 199 ? -7.690 -12.278 18.612 1.00 93.25 199 ARG A N 1
ATOM 1588 C CA . ARG A 1 199 ? -7.920 -10.919 18.108 1.00 93.25 199 ARG A CA 1
ATOM 1589 C C . ARG A 1 199 ? -7.003 -9.889 18.762 1.00 93.25 199 ARG A C 1
ATOM 1591 O O . ARG A 1 199 ? -6.384 -9.096 18.066 1.00 93.25 199 ARG A O 1
ATOM 1598 N N . ARG A 1 200 ? -6.855 -9.918 20.092 1.00 93.12 200 ARG A N 1
ATOM 1599 C CA . ARG A 1 200 ? -5.937 -9.008 20.805 1.00 93.12 200 ARG A CA 1
ATOM 1600 C C . ARG A 1 200 ? -4.478 -9.215 20.414 1.00 93.12 200 ARG A C 1
ATOM 1602 O O . ARG A 1 200 ? -3.757 -8.229 20.311 1.00 93.12 200 ARG A O 1
ATOM 1609 N N . LEU A 1 201 ? -4.050 -10.460 20.205 1.00 93.88 201 LEU A N 1
ATOM 1610 C CA . LEU A 1 201 ? -2.691 -10.757 19.749 1.00 93.88 201 LEU A CA 1
ATOM 1611 C C . LEU A 1 201 ? -2.446 -10.186 18.350 1.00 93.88 201 LEU A C 1
ATOM 1613 O O . LEU A 1 201 ? -1.459 -9.481 18.158 1.00 93.88 201 LEU A O 1
ATOM 1617 N N . LEU A 1 202 ? -3.372 -10.402 17.413 1.00 93.25 202 LEU A N 1
ATOM 1618 C CA . LEU A 1 202 ? -3.278 -9.839 16.066 1.00 93.25 202 LEU A CA 1
ATOM 1619 C C . LEU A 1 202 ? -3.239 -8.306 16.103 1.00 93.25 202 LEU A C 1
ATOM 1621 O O . LEU A 1 202 ? -2.318 -7.699 15.568 1.00 93.25 202 LEU A O 1
ATOM 1625 N N . LEU A 1 203 ? -4.172 -7.677 16.824 1.00 93.94 203 LEU A N 1
ATOM 1626 C CA . LEU A 1 203 ? -4.179 -6.223 16.997 1.00 93.94 203 LEU A CA 1
ATOM 1627 C C . LEU A 1 203 ? -2.867 -5.721 17.608 1.00 93.94 203 LEU A C 1
ATOM 1629 O O . LEU A 1 203 ? -2.337 -4.716 17.154 1.00 93.94 203 LEU A O 1
ATOM 1633 N N . SER A 1 204 ? -2.304 -6.417 18.600 1.00 93.62 204 SER A N 1
ATOM 1634 C CA . SER A 1 204 ? -1.033 -6.006 19.204 1.00 93.62 204 SER A CA 1
ATOM 1635 C C . SER A 1 204 ? 0.138 -6.033 18.219 1.00 93.62 204 SER A C 1
ATOM 1637 O O . SER A 1 204 ? 0.970 -5.132 18.272 1.00 93.62 204 SER A O 1
ATOM 1639 N N . LYS A 1 205 ? 0.163 -7.001 17.291 1.00 94.38 205 LYS A N 1
ATOM 1640 C CA . LYS A 1 205 ? 1.165 -7.066 16.220 1.00 94.38 205 LYS A CA 1
ATOM 1641 C C . LYS A 1 205 ? 0.984 -5.948 15.193 1.00 94.38 205 LYS A C 1
ATOM 1643 O O . LYS A 1 205 ? 1.942 -5.268 14.854 1.00 94.38 205 LYS A O 1
ATOM 1648 N N . ILE A 1 206 ? -0.249 -5.699 14.747 1.00 93.69 206 ILE A N 1
ATOM 1649 C CA . ILE A 1 206 ? -0.535 -4.590 13.820 1.00 93.69 206 ILE A CA 1
ATOM 1650 C C . ILE A 1 206 ? -0.078 -3.267 14.449 1.00 93.69 206 ILE A C 1
ATOM 1652 O O . ILE A 1 206 ? 0.578 -2.440 13.821 1.00 93.69 206 ILE A O 1
ATOM 1656 N N . LEU A 1 207 ? -0.382 -3.075 15.734 1.00 92.81 207 LEU A N 1
ATOM 1657 C CA . LEU A 1 207 ? -0.022 -1.858 16.447 1.00 92.81 207 LEU A CA 1
ATOM 1658 C C . LEU A 1 207 ? 1.474 -1.740 16.758 1.00 92.81 207 LEU A C 1
ATOM 1660 O O . LEU A 1 207 ? 1.935 -0.621 16.978 1.00 92.81 207 LEU A O 1
ATOM 1664 N N . SER A 1 208 ? 2.237 -2.838 16.802 1.00 94.12 208 SER A N 1
ATOM 1665 C CA . SER A 1 208 ? 3.693 -2.758 16.987 1.00 94.12 208 SER A CA 1
ATOM 1666 C C . SER A 1 208 ? 4.413 -2.189 15.768 1.00 94.12 208 SER A C 1
ATOM 1668 O O . SER A 1 208 ? 5.504 -1.647 15.918 1.00 94.12 208 SER A O 1
ATOM 1670 N N . ASN A 1 209 ? 3.780 -2.229 14.594 1.00 94.38 209 ASN A N 1
ATOM 1671 C CA . ASN A 1 209 ? 4.323 -1.661 13.360 1.00 94.38 209 ASN A CA 1
ATOM 1672 C C . ASN A 1 209 ? 3.941 -0.190 13.155 1.00 94.38 209 ASN A C 1
ATOM 1674 O O . ASN A 1 209 ? 4.232 0.396 12.111 1.00 94.38 209 ASN A O 1
ATOM 1678 N N . ILE A 1 210 ? 3.277 0.426 14.138 1.00 95.06 210 ILE A N 1
ATOM 1679 C CA . ILE A 1 210 ? 2.977 1.852 14.094 1.00 95.06 210 ILE A CA 1
ATOM 1680 C C . ILE A 1 210 ? 4.220 2.634 14.504 1.00 95.06 210 ILE A C 1
ATOM 1682 O O . ILE A 1 210 ? 4.684 2.559 15.643 1.00 95.06 210 ILE A O 1
ATOM 1686 N N . GLN A 1 211 ? 4.709 3.451 13.582 1.00 95.75 211 GLN A N 1
ATOM 1687 C CA . GLN A 1 211 ? 5.833 4.350 13.782 1.00 95.75 211 GLN A CA 1
ATOM 1688 C C . GLN A 1 211 ? 5.342 5.798 13.850 1.00 95.75 211 GLN A C 1
ATOM 1690 O O . GLN A 1 211 ? 4.325 6.161 13.262 1.00 95.75 211 GLN A O 1
ATOM 1695 N N . PHE A 1 212 ? 6.069 6.648 14.569 1.00 95.44 212 PHE A N 1
ATOM 1696 C CA . PHE A 1 212 ? 5.766 8.074 14.687 1.00 95.44 212 PHE A CA 1
ATOM 1697 C C . PHE A 1 212 ? 6.966 8.878 14.224 1.00 95.44 212 PHE A C 1
ATOM 1699 O O . PHE A 1 212 ? 8.087 8.574 14.626 1.00 95.44 212 PHE A O 1
ATOM 1706 N N . THR A 1 213 ? 6.737 9.934 13.448 1.00 93.88 213 THR A N 1
ATOM 1707 C CA . THR A 1 213 ? 7.816 10.869 13.130 1.00 93.88 213 THR A CA 1
ATOM 1708 C C . THR A 1 213 ? 8.192 11.715 14.343 1.00 93.88 213 THR A C 1
ATOM 1710 O O . THR A 1 213 ? 7.369 11.990 15.224 1.00 93.88 213 THR A O 1
ATOM 1713 N N . ASP A 1 214 ? 9.446 12.167 14.377 1.00 91.31 214 ASP A N 1
ATOM 1714 C CA . ASP A 1 214 ? 9.996 12.918 15.510 1.00 91.31 214 ASP A CA 1
ATOM 1715 C C . ASP A 1 214 ? 9.249 14.227 15.795 1.00 91.31 214 ASP A C 1
ATOM 1717 O O . ASP A 1 214 ? 9.145 14.644 16.948 1.00 91.31 214 ASP A O 1
ATOM 1721 N N . ASN A 1 215 ? 8.623 14.807 14.771 1.00 91.00 215 ASN A N 1
ATOM 1722 C CA . ASN A 1 215 ? 7.886 16.065 14.857 1.00 91.00 215 ASN A CA 1
ATOM 1723 C C . ASN A 1 215 ? 6.554 15.959 15.623 1.00 91.00 215 ASN A C 1
ATOM 1725 O O . ASN A 1 215 ? 6.000 16.983 16.022 1.00 91.00 215 ASN A O 1
ATOM 1729 N N . VAL A 1 216 ? 6.011 14.753 15.828 1.00 89.75 216 VAL A N 1
ATOM 1730 C CA . VAL A 1 216 ? 4.717 14.576 16.510 1.00 89.75 216 VAL A CA 1
ATOM 1731 C C . VAL A 1 216 ? 4.904 14.656 18.024 1.00 89.75 216 VAL A C 1
ATOM 1733 O O . VAL A 1 216 ? 5.725 13.934 18.597 1.00 89.75 216 VAL A O 1
ATOM 1736 N N . ILE A 1 217 ? 4.097 15.478 18.697 1.00 92.50 217 ILE A N 1
ATOM 1737 C CA . ILE A 1 217 ? 4.167 15.675 20.151 1.00 92.50 217 ILE A CA 1
ATOM 1738 C C . ILE A 1 217 ? 3.796 14.363 20.874 1.00 92.50 217 ILE A C 1
ATOM 1740 O O . ILE A 1 217 ? 2.809 13.731 20.496 1.00 92.50 217 ILE A O 1
ATOM 1744 N N . PRO A 1 218 ? 4.492 13.950 21.956 1.00 93.94 218 PRO A N 1
ATOM 1745 C CA . PRO A 1 218 ? 4.227 12.676 22.641 1.00 93.94 218 PRO A CA 1
ATOM 1746 C C . PRO A 1 218 ? 2.765 12.449 23.058 1.00 93.94 218 PRO A C 1
ATOM 1748 O O . PRO A 1 218 ? 2.251 11.336 22.952 1.00 93.94 218 PRO A O 1
ATOM 1751 N N . LEU A 1 219 ? 2.069 13.506 23.489 1.00 92.50 219 LEU A N 1
ATOM 1752 C CA . LEU A 1 219 ? 0.646 13.430 23.824 1.00 92.50 219 LEU A CA 1
ATOM 1753 C C . LEU A 1 219 ? -0.209 13.078 22.598 1.00 92.50 219 LEU A C 1
ATOM 1755 O O . LEU A 1 219 ? -1.098 12.233 22.686 1.00 92.50 219 LEU A O 1
ATOM 1759 N N . GLU A 1 220 ? 0.074 13.695 21.453 1.00 90.75 220 GLU A N 1
ATOM 1760 C CA . GLU A 1 220 ? -0.626 13.410 20.202 1.00 90.75 220 GLU A CA 1
ATOM 1761 C C . GLU A 1 220 ? -0.333 11.990 19.717 1.00 90.75 220 GLU A C 1
ATOM 1763 O O . GLU A 1 220 ? -1.253 11.315 19.257 1.00 90.75 220 GLU A O 1
ATOM 1768 N N . ARG A 1 221 ? 0.898 11.490 19.918 1.00 93.88 221 ARG A N 1
ATOM 1769 C CA . ARG A 1 221 ? 1.251 10.091 19.628 1.00 93.88 221 ARG A CA 1
ATOM 1770 C C . ARG A 1 221 ? 0.365 9.118 20.406 1.00 93.88 221 ARG A C 1
ATOM 1772 O O . ARG A 1 221 ? -0.224 8.217 19.816 1.00 93.88 221 ARG A O 1
ATOM 1779 N N . LEU A 1 222 ? 0.201 9.335 21.714 1.00 94.19 222 LEU A N 1
ATOM 1780 C CA . LEU A 1 222 ? -0.655 8.497 22.566 1.00 94.19 222 LEU A CA 1
ATOM 1781 C C . LEU A 1 222 ? -2.130 8.557 22.153 1.00 94.19 222 LEU A C 1
ATOM 1783 O O . LEU A 1 222 ? -2.813 7.530 22.117 1.00 94.19 222 LEU A O 1
ATOM 1787 N N . VAL A 1 223 ? -2.630 9.754 21.831 1.00 93.19 223 VAL A N 1
ATOM 1788 C CA . VAL A 1 223 ? -4.011 9.935 21.363 1.00 93.19 223 VAL A CA 1
ATOM 1789 C C . VAL A 1 223 ? -4.220 9.216 20.032 1.00 93.19 223 VAL A C 1
ATOM 1791 O O . VAL A 1 223 ? -5.193 8.476 19.895 1.00 93.19 223 VAL A O 1
ATOM 1794 N N . ALA A 1 224 ? -3.311 9.391 19.074 1.00 93.38 224 ALA A N 1
ATOM 1795 C CA . ALA A 1 224 ? -3.374 8.7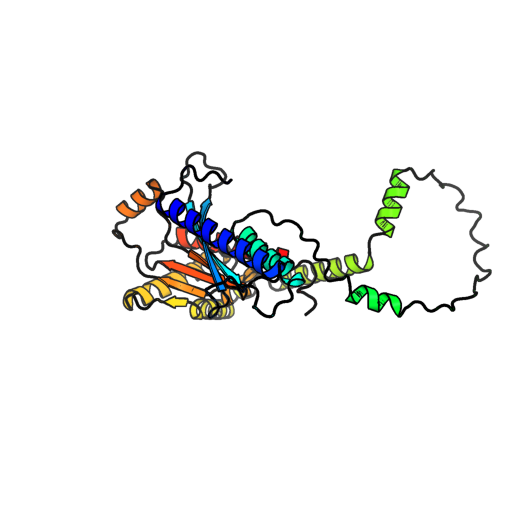47 17.769 1.00 93.38 224 ALA A CA 1
ATOM 1796 C C . ALA A 1 224 ? -3.299 7.223 17.888 1.00 93.38 224 ALA A C 1
ATOM 1798 O O . ALA A 1 224 ? -4.159 6.539 17.340 1.00 93.38 224 ALA A O 1
ATOM 1799 N N . TYR A 1 225 ? -2.363 6.697 18.685 1.00 95.12 225 TYR A N 1
ATOM 1800 C CA . TYR A 1 225 ? -2.228 5.263 18.946 1.00 95.12 225 TYR A CA 1
ATOM 1801 C C . TYR A 1 225 ? -3.521 4.662 19.507 1.00 95.12 225 TYR A C 1
ATOM 1803 O O . TYR A 1 225 ? -4.048 3.681 18.985 1.00 95.12 225 TYR A O 1
ATOM 1811 N N . ARG A 1 226 ? -4.098 5.296 20.538 1.00 94.50 226 ARG A N 1
ATOM 1812 C CA . ARG A 1 226 ? -5.362 4.849 21.138 1.00 94.50 226 ARG A CA 1
ATOM 1813 C C . ARG A 1 226 ? -6.523 4.913 20.145 1.00 94.50 226 ARG A C 1
ATOM 1815 O O . ARG A 1 226 ? -7.375 4.025 20.146 1.00 94.50 226 ARG A O 1
ATOM 1822 N N . ARG A 1 227 ? -6.587 5.971 19.330 1.00 94.38 227 ARG A N 1
ATOM 1823 C CA . ARG A 1 227 ? -7.620 6.130 18.298 1.00 94.38 227 ARG A CA 1
ATOM 1824 C C . ARG A 1 227 ? -7.489 5.069 17.210 1.00 94.38 227 ARG A C 1
ATOM 1826 O O . ARG A 1 227 ? -8.516 4.532 16.816 1.00 94.38 227 ARG A O 1
ATOM 1833 N N . LEU A 1 228 ? -6.272 4.746 16.773 1.00 94.25 228 LEU A N 1
ATOM 1834 C CA . LEU A 1 228 ? -6.013 3.693 15.791 1.00 94.25 228 LEU A CA 1
ATOM 1835 C C . LEU A 1 228 ? -6.379 2.318 16.328 1.00 94.25 228 LEU A C 1
ATOM 1837 O O . LEU A 1 228 ? -7.139 1.623 15.671 1.00 94.25 228 LEU A O 1
ATOM 1841 N N . LEU A 1 229 ? -5.942 1.960 17.541 1.00 95.00 229 LEU A N 1
ATOM 1842 C CA . LEU A 1 229 ? -6.343 0.704 18.185 1.00 95.00 229 LEU A CA 1
ATOM 1843 C C . LEU A 1 229 ? -7.866 0.549 18.183 1.00 95.00 229 LEU A C 1
ATOM 1845 O O . LEU A 1 229 ? -8.386 -0.477 17.759 1.00 95.00 229 LEU A O 1
ATOM 1849 N N . ARG A 1 230 ? -8.579 1.588 18.628 1.00 95.19 230 ARG A N 1
ATOM 1850 C CA . ARG A 1 230 ? -10.039 1.563 18.676 1.00 95.19 230 ARG A CA 1
ATOM 1851 C C . ARG A 1 230 ? -10.661 1.481 17.282 1.00 95.19 230 ARG A C 1
ATOM 1853 O O . ARG A 1 230 ? -11.610 0.736 17.105 1.00 95.19 230 ARG A O 1
ATOM 1860 N N . LEU A 1 231 ? -10.135 2.225 16.312 1.00 94.94 231 LEU A N 1
ATOM 1861 C CA . LEU A 1 231 ? -10.629 2.227 14.937 1.00 94.94 231 LEU A CA 1
ATOM 1862 C C . LEU A 1 231 ? -10.451 0.861 14.274 1.00 94.94 231 LEU A C 1
ATOM 1864 O O . LEU A 1 231 ? -11.392 0.363 13.669 1.00 94.94 231 LEU A O 1
ATOM 1868 N N . ILE A 1 232 ? -9.273 0.258 14.403 1.00 94.56 232 ILE A N 1
ATOM 1869 C CA . ILE A 1 232 ? -8.959 -1.051 13.825 1.00 94.56 232 ILE A CA 1
ATOM 1870 C C . ILE A 1 232 ? -9.825 -2.129 14.488 1.00 94.56 232 ILE A C 1
ATOM 1872 O O . ILE A 1 232 ? -10.363 -2.991 13.802 1.00 94.56 232 ILE A O 1
ATOM 1876 N N . ASP A 1 233 ? -10.022 -2.052 15.807 1.00 94.81 233 ASP A N 1
ATOM 1877 C CA . ASP A 1 233 ? -10.891 -2.984 16.524 1.00 94.81 233 ASP A CA 1
ATOM 1878 C C . ASP A 1 233 ? -12.372 -2.806 16.133 1.00 94.81 233 ASP A C 1
ATOM 1880 O O . ASP A 1 233 ? -13.046 -3.776 15.808 1.00 94.81 233 ASP A O 1
ATOM 1884 N N . GLU A 1 234 ? -12.898 -1.581 16.088 1.00 95.38 234 GLU A N 1
ATOM 1885 C CA . GLU A 1 234 ? -14.299 -1.326 15.707 1.00 95.38 234 GLU A CA 1
ATOM 1886 C C . GLU A 1 234 ? -14.596 -1.711 14.248 1.00 95.38 234 GLU A C 1
ATOM 1888 O O . GLU A 1 234 ? -15.692 -2.185 13.961 1.00 95.38 234 GLU A O 1
ATOM 1893 N N . ASN A 1 235 ? -13.621 -1.562 13.347 1.00 94.88 235 ASN A N 1
ATOM 1894 C CA . ASN A 1 235 ? -13.767 -1.826 11.910 1.00 94.88 235 ASN A CA 1
ATOM 1895 C C . ASN A 1 235 ? -13.089 -3.136 11.478 1.00 94.88 235 ASN A C 1
ATOM 1897 O O . ASN A 1 235 ? -12.719 -3.282 10.316 1.00 94.88 235 ASN A O 1
ATOM 1901 N N . PHE A 1 236 ? -12.921 -4.091 12.399 1.00 92.88 236 PHE A N 1
ATOM 1902 C CA . PHE A 1 236 ? -12.208 -5.348 12.144 1.00 92.88 236 PHE A CA 1
ATOM 1903 C C . PHE A 1 236 ? -12.765 -6.122 10.938 1.00 92.88 236 PHE A C 1
ATOM 1905 O O . PHE A 1 236 ? -12.006 -6.587 10.088 1.00 92.88 236 PHE A O 1
ATOM 1912 N N . ASP A 1 237 ? -14.095 -6.205 10.843 1.00 90.62 237 ASP A N 1
ATOM 1913 C CA . ASP A 1 237 ? -14.784 -6.893 9.748 1.00 90.62 237 ASP A CA 1
ATOM 1914 C C . ASP A 1 237 ? -14.758 -6.061 8.453 1.00 90.62 237 ASP A C 1
ATOM 1916 O O . ASP A 1 237 ? -14.551 -6.598 7.369 1.00 90.62 237 ASP A O 1
ATOM 1920 N N . GLU A 1 238 ? -14.934 -4.738 8.557 1.00 90.75 238 GLU A N 1
ATOM 1921 C CA . GLU A 1 238 ? -14.957 -3.830 7.399 1.00 90.75 238 GLU A CA 1
ATOM 1922 C C . GLU A 1 238 ? -13.597 -3.714 6.704 1.00 90.75 238 GLU A C 1
ATOM 1924 O O . GLU A 1 238 ? -13.533 -3.467 5.500 1.00 90.75 238 GLU A O 1
ATOM 1929 N N . LEU A 1 239 ? -12.515 -3.867 7.463 1.00 90.31 239 LEU A N 1
ATOM 1930 C CA . LEU A 1 239 ? -11.139 -3.891 6.974 1.00 90.31 239 LEU A CA 1
ATOM 1931 C C . LEU A 1 239 ? -10.679 -5.304 6.582 1.00 90.31 239 LEU A C 1
ATOM 1933 O O . LEU A 1 239 ? -9.524 -5.473 6.185 1.00 90.31 239 LEU A O 1
ATOM 1937 N N . SER A 1 240 ? -11.563 -6.301 6.713 1.00 90.75 240 SER A N 1
ATOM 1938 C CA . SER A 1 240 ? -11.293 -7.715 6.440 1.00 90.75 240 SER A CA 1
ATOM 1939 C C . SER A 1 240 ? -9.978 -8.179 7.084 1.00 90.75 240 SER A C 1
ATOM 1941 O O . SER A 1 240 ? -9.149 -8.830 6.454 1.00 90.75 240 SER A O 1
ATOM 1943 N N . ILE A 1 241 ? -9.755 -7.795 8.349 1.00 91.25 241 ILE A N 1
ATOM 1944 C CA . ILE A 1 241 ? -8.462 -7.989 9.027 1.00 91.25 241 ILE A CA 1
ATOM 1945 C C . ILE A 1 241 ? -8.126 -9.470 9.191 1.00 91.25 241 ILE A C 1
ATOM 1947 O O . ILE A 1 241 ? -6.962 -9.843 9.119 1.00 91.25 241 ILE A O 1
ATOM 1951 N N . GLU A 1 242 ? -9.133 -10.314 9.398 1.00 89.62 242 GLU A N 1
ATOM 1952 C CA . GLU A 1 242 ? -8.944 -11.763 9.476 1.00 89.62 242 GLU A CA 1
ATOM 1953 C C . GLU A 1 242 ? -8.507 -12.354 8.132 1.00 89.62 242 GLU A C 1
ATOM 1955 O O . GLU A 1 242 ? -7.516 -13.082 8.087 1.00 89.62 242 GLU A O 1
ATOM 1960 N N . ASP A 1 243 ? -9.182 -11.975 7.044 1.00 86.12 243 ASP A N 1
ATOM 1961 C CA . ASP A 1 243 ? -8.889 -12.470 5.695 1.00 86.12 243 ASP A CA 1
ATOM 1962 C C . ASP A 1 243 ? -7.500 -12.006 5.216 1.00 86.12 243 ASP A C 1
ATOM 1964 O O . ASP A 1 243 ? -6.769 -12.755 4.568 1.00 86.12 243 ASP A O 1
ATOM 1968 N N . PHE A 1 244 ? -7.102 -10.783 5.584 1.00 86.75 244 PHE A N 1
ATOM 1969 C CA . PHE A 1 244 ? -5.828 -10.166 5.203 1.00 86.75 244 PHE A CA 1
ATOM 1970 C C . PHE A 1 244 ? -4.824 -10.083 6.361 1.00 86.75 244 PHE A C 1
ATOM 1972 O O . PHE A 1 244 ? -3.987 -9.180 6.393 1.00 86.75 244 PHE A O 1
ATOM 1979 N N . GLY A 1 245 ? -4.879 -11.015 7.318 1.00 86.06 245 GLY A N 1
ATOM 1980 C CA . GLY A 1 245 ? -4.089 -10.944 8.553 1.00 86.06 245 GLY A CA 1
ATOM 1981 C C . GLY A 1 245 ? -2.589 -10.744 8.321 1.00 86.06 245 GLY A C 1
ATOM 1982 O O . GLY A 1 245 ? -1.992 -9.876 8.949 1.00 86.06 245 GLY A O 1
ATOM 1983 N N . LYS A 1 246 ? -1.996 -11.474 7.365 1.00 85.19 246 LYS A N 1
ATOM 1984 C CA . LYS A 1 246 ? -0.568 -11.344 7.020 1.00 85.19 246 LYS A CA 1
ATOM 1985 C C . LYS A 1 246 ? -0.223 -9.952 6.483 1.00 85.19 246 LYS A C 1
ATOM 1987 O O . LYS A 1 246 ? 0.723 -9.343 6.961 1.00 85.19 246 LYS A O 1
ATOM 1992 N N . TYR A 1 247 ? -1.031 -9.427 5.559 1.00 88.56 247 TYR A N 1
ATOM 1993 C CA . TYR A 1 247 ? -0.854 -8.069 5.038 1.00 88.56 247 TYR A CA 1
ATOM 1994 C C . TYR A 1 247 ? -0.882 -7.040 6.171 1.00 88.56 247 TYR A C 1
ATOM 1996 O O . TYR A 1 247 ? -0.001 -6.195 6.260 1.00 88.56 247 TYR A O 1
ATOM 2004 N N . TRP A 1 248 ? -1.851 -7.143 7.082 1.00 91.00 248 TRP A N 1
ATOM 2005 C CA . TRP A 1 248 ? -1.949 -6.238 8.226 1.00 91.00 248 TRP A CA 1
ATOM 2006 C C . TRP A 1 248 ? -0.788 -6.385 9.223 1.00 91.00 248 TRP A C 1
ATOM 2008 O O . TRP A 1 248 ? -0.394 -5.393 9.834 1.00 91.00 248 TRP A O 1
ATOM 2018 N N . GLU A 1 249 ? -0.242 -7.593 9.392 1.00 89.62 249 GLU A N 1
ATOM 2019 C CA . GLU A 1 249 ? 0.944 -7.858 10.221 1.00 89.62 249 GLU A CA 1
ATOM 2020 C C . GLU A 1 249 ? 2.253 -7.349 9.596 1.00 89.62 249 GLU A C 1
ATOM 2022 O O . GLU A 1 249 ? 3.209 -7.126 10.332 1.00 89.62 249 GLU A O 1
ATOM 2027 N N . GLU A 1 250 ? 2.313 -7.163 8.278 1.00 89.56 250 GLU A N 1
ATOM 2028 C CA . GLU A 1 250 ? 3.495 -6.660 7.557 1.00 89.56 250 GLU A CA 1
ATOM 2029 C C . GLU A 1 250 ? 3.384 -5.162 7.222 1.00 89.56 250 GLU A C 1
ATOM 2031 O O . GLU A 1 250 ? 4.390 -4.496 6.982 1.00 89.56 250 GLU A O 1
ATOM 2036 N N . LEU A 1 251 ? 2.170 -4.606 7.260 1.00 92.31 251 LEU A N 1
ATOM 2037 C CA . LEU A 1 251 ? 1.894 -3.198 6.998 1.00 92.31 251 LEU A CA 1
ATOM 2038 C C . LEU A 1 251 ? 2.592 -2.291 8.019 1.00 92.31 251 LEU A C 1
ATOM 2040 O O . LEU A 1 251 ? 2.336 -2.371 9.225 1.00 92.31 251 LEU A O 1
ATOM 2044 N N . SER A 1 252 ? 3.402 -1.356 7.526 1.00 94.44 252 SER A N 1
ATOM 2045 C CA . SER A 1 252 ? 3.976 -0.282 8.337 1.00 94.44 252 SER A CA 1
ATOM 2046 C C . SER A 1 252 ? 3.070 0.947 8.293 1.00 94.44 252 SER A C 1
ATOM 2048 O O . SER A 1 252 ? 2.711 1.436 7.220 1.00 94.44 252 SER A O 1
ATOM 2050 N N . ILE A 1 253 ? 2.679 1.472 9.456 1.00 95.06 253 ILE A N 1
ATOM 2051 C CA . ILE A 1 253 ? 1.856 2.687 9.541 1.00 95.06 253 ILE A CA 1
ATOM 2052 C C . ILE A 1 253 ? 2.701 3.797 10.150 1.00 95.06 253 ILE A C 1
ATOM 2054 O O . ILE A 1 253 ? 3.020 3.765 11.336 1.00 95.06 253 ILE A O 1
ATOM 2058 N N . VAL A 1 254 ? 3.027 4.813 9.355 1.00 95.75 254 VAL A N 1
ATOM 2059 C CA . VAL A 1 254 ? 3.833 5.956 9.795 1.00 95.75 254 VAL A CA 1
ATOM 2060 C C . VAL A 1 254 ? 2.924 7.143 10.078 1.00 95.75 254 VAL A C 1
ATOM 2062 O O . VAL A 1 254 ? 2.283 7.690 9.181 1.00 95.75 254 VAL A O 1
ATOM 2065 N N . ILE A 1 255 ? 2.879 7.572 11.335 1.00 94.50 255 ILE A N 1
ATOM 2066 C CA . ILE A 1 255 ? 2.089 8.724 11.760 1.00 94.50 255 ILE A CA 1
ATOM 2067 C C . ILE A 1 255 ? 2.929 9.990 11.648 1.00 94.50 255 ILE A C 1
ATOM 2069 O O . ILE A 1 255 ? 3.970 10.119 12.296 1.00 94.50 255 ILE A O 1
ATOM 2073 N N . THR A 1 256 ? 2.448 10.928 10.838 1.00 93.31 256 THR A N 1
ATOM 2074 C CA . THR A 1 256 ? 3.102 12.209 10.560 1.00 93.31 256 THR A CA 1
ATOM 2075 C C . THR A 1 256 ? 2.430 13.373 11.273 1.00 93.31 256 THR A C 1
ATOM 2077 O O . THR A 1 256 ? 1.359 13.245 11.873 1.00 93.31 256 THR A O 1
ATOM 2080 N N . GLU A 1 257 ? 3.093 14.528 11.220 1.00 88.44 257 GLU A N 1
ATOM 2081 C CA . GLU A 1 257 ? 2.600 15.781 11.779 1.00 88.44 257 GLU A CA 1
ATOM 2082 C C . GLU A 1 257 ? 1.200 16.151 11.276 1.00 88.44 257 GLU A C 1
ATOM 2084 O O . GLU A 1 257 ? 0.724 15.704 10.227 1.00 88.44 257 GLU A O 1
ATOM 2089 N N . ALA A 1 258 ? 0.522 16.983 12.063 1.00 83.69 258 ALA A N 1
ATOM 2090 C CA . ALA A 1 258 ? -0.786 17.481 11.685 1.00 83.69 258 ALA A CA 1
ATOM 2091 C C . ALA A 1 258 ? -0.682 18.256 10.372 1.00 83.69 258 ALA A C 1
ATOM 2093 O O . ALA A 1 258 ? 0.286 18.973 10.110 1.00 83.69 258 ALA A O 1
ATOM 2094 N N . ARG A 1 259 ? -1.720 18.135 9.544 1.00 80.12 259 ARG A N 1
ATOM 2095 C CA . ARG A 1 259 ? -1.788 18.849 8.270 1.00 80.12 259 ARG A CA 1
ATOM 2096 C C . ARG A 1 259 ? -1.609 20.363 8.522 1.00 80.12 259 ARG A C 1
ATOM 2098 O O . ARG A 1 259 ? -2.202 20.878 9.470 1.00 80.12 259 ARG A O 1
ATOM 2105 N N . PRO A 1 260 ? -0.854 21.103 7.682 1.00 65.94 260 PRO A N 1
ATOM 2106 C CA . PRO A 1 260 ? -0.360 22.458 7.987 1.00 65.94 260 PRO A CA 1
ATOM 2107 C C . PRO A 1 260 ? -1.422 23.580 8.100 1.00 65.94 260 PRO A C 1
ATOM 2109 O O . PRO A 1 260 ? -1.079 24.758 8.031 1.00 65.94 260 PRO A O 1
ATOM 2112 N N . TYR A 1 261 ? -2.718 23.279 8.269 1.00 61.03 261 TYR A N 1
ATOM 2113 C CA . TYR A 1 261 ? -3.783 24.286 8.293 1.00 61.03 261 TYR A CA 1
ATOM 2114 C C . TYR A 1 261 ? -4.899 24.000 9.307 1.00 61.03 261 TYR A C 1
ATOM 2116 O O . TYR A 1 261 ? -5.367 22.877 9.436 1.00 61.03 261 TYR A O 1
ATOM 2124 N N . ASN A 1 262 ? -5.351 25.085 9.954 1.00 52.47 262 ASN A N 1
ATOM 2125 C CA . ASN A 1 262 ? -6.441 25.222 10.933 1.00 52.47 262 ASN A CA 1
ATOM 2126 C C . ASN A 1 262 ? -7.306 23.968 11.183 1.00 52.47 262 ASN A C 1
ATOM 2128 O O . ASN A 1 262 ? -8.147 23.598 10.362 1.00 52.47 262 ASN A O 1
ATOM 2132 N N . THR A 1 263 ? -7.191 23.426 12.396 1.00 53.38 263 THR A N 1
ATOM 2133 C CA . THR A 1 263 ? -7.898 22.250 12.941 1.00 53.38 263 THR A CA 1
ATOM 2134 C C . THR A 1 263 ? -9.413 22.427 13.112 1.00 53.38 263 THR A C 1
ATOM 2136 O O . THR A 1 263 ? -10.092 21.560 13.664 1.00 53.38 263 THR A O 1
ATOM 2139 N N . SER A 1 264 ? -9.996 23.537 12.648 1.00 56.25 264 SER A N 1
ATOM 2140 C CA . SER A 1 264 ? -11.426 23.778 12.810 1.00 56.25 264 SER A CA 1
ATOM 2141 C C . SER A 1 264 ? -12.257 22.895 11.872 1.00 56.25 264 SER A C 1
ATOM 2143 O O . SER A 1 264 ? -11.999 22.760 10.671 1.00 56.25 264 SER A O 1
ATOM 2145 N N . SER A 1 265 ? -13.332 22.320 12.411 1.00 53.59 265 SER A N 1
ATOM 2146 C CA . SER A 1 265 ? -14.294 21.489 11.670 1.00 53.59 265 SER A CA 1
ATOM 2147 C C . SER A 1 265 ? -14.908 22.213 10.457 1.00 53.59 265 SER A C 1
ATOM 2149 O O . SER A 1 265 ? -15.231 21.593 9.438 1.00 53.59 265 SER A O 1
ATOM 2151 N N . SER A 1 266 ? -15.012 23.545 10.515 1.00 58.78 266 SER A N 1
ATOM 2152 C CA . SER A 1 266 ? -15.472 24.398 9.415 1.00 58.78 266 SER A CA 1
ATOM 2153 C C . SER A 1 266 ? -14.431 24.549 8.295 1.00 58.78 266 SER A C 1
ATOM 2155 O O . SER A 1 266 ? -14.802 24.514 7.116 1.00 58.78 266 SER A O 1
ATOM 2157 N N . ALA A 1 267 ? -13.137 24.640 8.623 1.00 58.12 267 ALA A N 1
ATOM 2158 C CA . ALA A 1 267 ? -12.049 24.643 7.644 1.00 58.12 267 ALA A CA 1
ATOM 2159 C C . ALA A 1 267 ? -11.926 23.284 6.932 1.00 58.12 267 ALA A C 1
ATOM 2161 O O . ALA A 1 267 ? -11.814 23.244 5.703 1.00 58.12 267 ALA A O 1
ATOM 2162 N N . MET A 1 268 ? -12.092 22.181 7.668 1.00 54.47 268 MET A N 1
ATOM 2163 C CA . MET A 1 268 ? -12.157 20.812 7.129 1.00 54.47 268 MET A CA 1
ATOM 2164 C C . MET A 1 268 ? -13.290 20.639 6.098 1.00 54.47 268 MET A C 1
ATOM 2166 O O . MET A 1 268 ? -13.076 20.141 4.988 1.00 54.47 268 MET A O 1
ATOM 2170 N N . LYS A 1 269 ? -14.506 21.118 6.403 1.00 57.06 269 LYS A N 1
ATOM 2171 C CA . LYS A 1 269 ? -15.648 21.060 5.467 1.00 57.06 269 LYS A CA 1
ATOM 2172 C C . LYS A 1 269 ? -15.424 21.934 4.225 1.00 57.06 269 LYS A C 1
ATOM 2174 O O . LYS A 1 269 ? -15.822 21.564 3.119 1.00 57.06 269 LYS A O 1
ATOM 2179 N N . LYS A 1 270 ? -14.745 23.076 4.386 1.00 61.44 270 LYS A N 1
ATOM 2180 C CA . LYS A 1 270 ? -14.354 23.972 3.283 1.00 61.44 270 LYS A CA 1
ATOM 2181 C C . LYS A 1 270 ? -13.265 23.350 2.397 1.00 61.44 270 LYS A C 1
ATOM 2183 O O . LYS A 1 270 ? -13.254 23.618 1.199 1.00 61.44 270 LYS A O 1
ATOM 2188 N N . ARG A 1 271 ? -12.417 22.472 2.946 1.00 58.47 271 ARG A N 1
ATOM 2189 C CA . ARG A 1 271 ? -11.403 21.687 2.221 1.00 58.47 271 ARG A CA 1
ATOM 2190 C C . ARG A 1 271 ? -12.006 20.610 1.323 1.00 58.47 271 ARG A C 1
ATOM 2192 O O . ARG A 1 271 ? -11.644 20.572 0.151 1.00 58.47 271 ARG A O 1
ATOM 2199 N N . ARG A 1 272 ? -12.993 19.835 1.794 1.00 56.34 272 ARG A N 1
ATOM 2200 C CA . ARG A 1 272 ? -13.723 18.879 0.926 1.00 56.34 272 ARG A CA 1
ATOM 2201 C C . ARG A 1 272 ? -14.379 19.567 -0.279 1.00 56.34 272 ARG A C 1
ATOM 2203 O O . ARG A 1 272 ? -14.501 18.976 -1.345 1.00 56.34 272 ARG A O 1
ATOM 2210 N N . ARG A 1 273 ? -14.758 20.842 -0.135 1.00 58.31 273 ARG A N 1
ATOM 2211 C CA . ARG A 1 273 ? -15.272 21.673 -1.239 1.00 58.31 273 ARG A CA 1
ATOM 2212 C C . ARG A 1 273 ? -14.188 22.204 -2.188 1.00 58.31 273 ARG A C 1
ATOM 2214 O O . ARG A 1 273 ? -14.534 22.625 -3.283 1.00 58.31 273 ARG A O 1
ATOM 2221 N N . ARG A 1 274 ? -12.917 22.225 -1.773 1.00 58.78 274 ARG A N 1
ATOM 2222 C CA . ARG A 1 274 ? -11.781 22.823 -2.502 1.00 58.78 274 ARG A CA 1
ATOM 2223 C C . ARG A 1 274 ? -10.804 21.801 -3.107 1.00 58.78 274 ARG A C 1
ATOM 2225 O O . ARG A 1 274 ? -9.802 22.230 -3.665 1.00 58.78 274 ARG A O 1
ATOM 2232 N N . ASN A 1 275 ? -11.079 20.497 -3.012 1.00 56.72 275 ASN A N 1
ATOM 2233 C CA . ASN A 1 275 ? -10.248 19.416 -3.572 1.00 56.72 275 ASN A CA 1
ATOM 2234 C C . ASN A 1 275 ? -8.777 19.454 -3.113 1.00 56.72 275 ASN A C 1
ATOM 2236 O O . ASN A 1 275 ? -7.878 19.202 -3.906 1.00 56.72 275 ASN A O 1
ATOM 2240 N N . LEU A 1 276 ? -8.504 19.813 -1.855 1.00 63.50 276 LEU A N 1
ATOM 2241 C CA . LEU A 1 276 ? -7.127 19.783 -1.342 1.00 63.50 276 LEU A CA 1
ATOM 2242 C C . LEU A 1 276 ? -6.731 18.339 -1.001 1.00 63.50 276 LEU A C 1
ATOM 2244 O O . LEU A 1 276 ? -7.546 17.615 -0.429 1.00 63.50 276 LEU A O 1
ATOM 2248 N N . GLU A 1 277 ? -5.486 17.974 -1.314 1.00 66.31 277 GLU A N 1
ATOM 2249 C CA . GLU A 1 277 ? -4.862 16.665 -1.044 1.00 66.31 277 GLU A CA 1
ATOM 2250 C C . GLU A 1 277 ? -5.152 16.185 0.371 1.00 66.31 277 GLU A C 1
ATOM 2252 O O . GLU A 1 277 ? -5.083 16.996 1.290 1.00 66.31 277 GLU A O 1
ATOM 2257 N N . THR A 1 278 ? -5.475 14.900 0.549 1.00 72.00 278 THR A N 1
ATOM 2258 C CA . THR A 1 278 ? -5.922 14.301 1.821 1.00 72.00 278 THR A CA 1
ATOM 2259 C C . THR A 1 278 ? -4.800 14.206 2.863 1.00 72.00 278 THR A C 1
ATOM 2261 O O . THR A 1 278 ? -5.084 14.271 4.059 1.00 72.00 278 THR A O 1
ATOM 2264 N N . GLY A 1 279 ? -3.534 14.202 2.438 1.00 78.00 279 GLY A N 1
ATOM 2265 C CA . GLY A 1 279 ? -2.359 14.110 3.314 1.00 78.00 279 GLY A CA 1
ATOM 2266 C C . GLY A 1 279 ? -1.963 12.675 3.669 1.00 78.00 279 GLY A C 1
ATOM 2267 O O . GLY A 1 279 ? -0.961 12.489 4.347 1.00 78.00 279 GLY A O 1
ATOM 2268 N N . TYR A 1 280 ? -2.720 11.683 3.196 1.00 86.50 280 TYR A N 1
ATOM 2269 C CA . TYR A 1 280 ? -2.318 10.282 3.247 1.00 86.50 280 TYR A CA 1
ATOM 2270 C C . TYR A 1 280 ? -1.384 10.013 2.074 1.00 86.50 280 TYR A C 1
ATOM 2272 O O . TYR A 1 280 ? -1.601 10.531 0.970 1.00 86.50 280 TYR A O 1
ATOM 2280 N N . SER A 1 281 ? -0.364 9.200 2.307 1.00 88.25 281 SER A N 1
ATOM 2281 C CA . SER A 1 281 ? 0.457 8.656 1.233 1.00 88.25 281 SER A CA 1
ATOM 2282 C C . SER A 1 281 ? 0.608 7.163 1.409 1.00 88.25 281 SER A C 1
ATOM 2284 O O . SER A 1 281 ? 0.698 6.664 2.528 1.00 88.25 281 SER A O 1
ATOM 2286 N N . PHE A 1 282 ? 0.644 6.463 0.291 1.00 89.31 282 PHE A N 1
ATOM 2287 C CA . PHE A 1 282 ? 0.879 5.034 0.256 1.00 89.31 282 PHE A CA 1
ATOM 2288 C C . PHE A 1 282 ? 2.151 4.770 -0.519 1.00 89.31 282 PHE A C 1
ATOM 2290 O O . PHE A 1 282 ? 2.263 5.224 -1.660 1.00 89.31 282 PHE A O 1
ATOM 2297 N N . THR A 1 283 ? 3.069 4.048 0.102 1.00 88.81 283 THR A N 1
ATOM 2298 C CA . THR A 1 283 ? 4.357 3.702 -0.475 1.00 88.81 283 THR A CA 1
ATOM 2299 C C . THR A 1 283 ? 4.432 2.197 -0.653 1.00 88.81 283 THR A C 1
ATOM 2301 O O . THR A 1 283 ? 4.242 1.465 0.318 1.00 88.81 283 THR A O 1
ATOM 2304 N N . ILE A 1 284 ? 4.724 1.756 -1.875 1.00 86.94 284 ILE A N 1
ATOM 2305 C CA . ILE A 1 284 ? 5.211 0.398 -2.132 1.00 86.94 284 ILE A CA 1
ATOM 2306 C C . ILE A 1 284 ? 6.725 0.476 -2.238 1.00 86.94 284 ILE A C 1
ATOM 2308 O O . ILE A 1 284 ? 7.257 1.208 -3.082 1.00 86.94 284 ILE A O 1
ATOM 2312 N N . HIS A 1 285 ? 7.392 -0.261 -1.365 1.00 88.12 285 HIS A N 1
ATOM 2313 C CA . HIS A 1 285 ? 8.835 -0.397 -1.363 1.00 88.12 285 HIS A CA 1
ATOM 2314 C C . HIS A 1 285 ? 9.287 -1.453 -2.379 1.00 88.12 285 HIS A C 1
ATOM 2316 O O . HIS A 1 285 ? 8.504 -2.254 -2.887 1.00 88.12 285 HIS A O 1
ATOM 2322 N N . HIS A 1 286 ? 10.575 -1.447 -2.704 1.00 82.44 286 HIS A N 1
ATOM 2323 C CA . HIS A 1 286 ? 11.162 -2.381 -3.666 1.00 82.44 286 HIS A CA 1
ATOM 2324 C C . HIS A 1 286 ? 11.062 -3.855 -3.233 1.00 82.44 286 HIS A C 1
ATOM 2326 O O . HIS A 1 286 ? 10.972 -4.726 -4.100 1.00 82.44 286 HIS A O 1
ATOM 2332 N N . ASP A 1 287 ? 11.073 -4.099 -1.919 1.00 82.50 287 ASP A N 1
ATOM 2333 C CA . ASP A 1 287 ? 10.906 -5.393 -1.242 1.00 82.50 287 ASP A CA 1
ATOM 2334 C C . ASP A 1 287 ? 9.435 -5.793 -1.081 1.00 82.50 287 ASP A C 1
ATOM 2336 O O . ASP A 1 287 ? 9.124 -6.736 -0.359 1.00 82.50 287 ASP A O 1
ATOM 2340 N N . ASP A 1 288 ? 8.540 -5.050 -1.734 1.00 79.38 288 ASP A N 1
ATOM 2341 C CA . ASP A 1 288 ? 7.100 -5.246 -1.712 1.00 79.38 288 ASP A CA 1
ATOM 2342 C C . ASP A 1 288 ? 6.431 -5.022 -0.349 1.00 79.38 288 ASP A C 1
ATOM 2344 O O . ASP A 1 288 ? 5.225 -5.238 -0.182 1.00 79.38 288 ASP A O 1
ATOM 2348 N N . SER A 1 289 ? 7.184 -4.494 0.617 1.00 86.12 289 SER A N 1
ATOM 2349 C CA . SER A 1 289 ? 6.603 -3.986 1.847 1.00 86.12 289 SER A CA 1
ATOM 2350 C C . SER A 1 289 ? 5.775 -2.730 1.568 1.00 86.12 289 SER A C 1
ATOM 2352 O O . SER A 1 289 ? 6.034 -1.938 0.650 1.00 86.12 289 SER A O 1
ATOM 2354 N N . VAL A 1 290 ? 4.733 -2.547 2.373 1.00 89.44 290 VAL A N 1
ATOM 2355 C CA . VAL A 1 290 ? 3.779 -1.456 2.208 1.00 89.44 290 VAL A CA 1
ATOM 2356 C C . VAL A 1 290 ? 3.845 -0.538 3.414 1.00 89.44 290 VAL A C 1
ATOM 2358 O O . VAL A 1 290 ? 3.673 -0.971 4.555 1.00 89.44 290 VAL A O 1
ATOM 2361 N N . THR A 1 291 ? 4.022 0.752 3.143 1.00 93.00 291 THR A N 1
ATOM 2362 C CA . THR A 1 291 ? 3.978 1.795 4.166 1.00 93.00 291 THR A CA 1
ATOM 2363 C C . THR A 1 291 ? 2.823 2.754 3.913 1.00 93.00 291 THR A C 1
ATOM 2365 O O . THR A 1 291 ? 2.695 3.346 2.839 1.00 93.00 291 THR A O 1
ATOM 2368 N N . VAL A 1 292 ? 1.987 2.951 4.932 1.00 93.88 292 VAL A N 1
ATOM 2369 C CA . VAL A 1 292 ? 0.882 3.914 4.923 1.00 93.88 292 VAL A CA 1
ATOM 2370 C C . VAL A 1 292 ? 1.233 5.083 5.826 1.00 93.88 292 VAL A C 1
ATOM 2372 O O . VAL A 1 292 ? 1.337 4.944 7.043 1.00 93.88 292 VAL A O 1
ATOM 2375 N N . THR A 1 293 ? 1.350 6.263 5.235 1.00 93.88 293 THR A N 1
ATOM 2376 C CA . THR A 1 293 ? 1.551 7.503 5.976 1.00 93.88 293 THR A CA 1
ATOM 2377 C C . THR A 1 293 ? 0.203 8.111 6.340 1.00 93.88 293 THR A C 1
ATOM 2379 O O . THR A 1 293 ? -0.608 8.417 5.460 1.00 93.88 293 THR A O 1
ATOM 2382 N N . VAL A 1 294 ? -0.026 8.318 7.635 1.00 93.12 294 VAL A N 1
ATOM 2383 C CA . VAL A 1 294 ? -1.283 8.828 8.191 1.00 93.12 294 VAL A CA 1
ATOM 2384 C C . VAL A 1 294 ? -1.013 10.111 8.980 1.00 93.12 294 VAL A C 1
ATOM 2386 O O . VAL A 1 294 ? -0.234 10.085 9.930 1.00 93.12 294 VAL A O 1
ATOM 2389 N N . PRO A 1 295 ? -1.665 11.242 8.666 1.00 91.31 295 PRO A N 1
ATOM 2390 C CA . PRO A 1 295 ? -1.498 12.452 9.462 1.00 91.31 295 PRO A CA 1
ATOM 2391 C C . PRO A 1 295 ? -2.170 12.293 10.833 1.00 91.31 295 PRO A C 1
ATOM 2393 O O . PRO A 1 295 ? -3.258 11.726 10.931 1.00 91.31 295 PRO A O 1
ATOM 2396 N N . VAL A 1 296 ? -1.572 12.831 11.899 1.00 90.50 296 VAL A N 1
ATOM 2397 C CA . VAL A 1 296 ? -2.066 12.664 13.285 1.00 90.50 296 VAL A CA 1
ATOM 2398 C C . VAL A 1 296 ? -3.507 13.166 13.506 1.00 90.50 296 VAL A C 1
ATOM 2400 O O . VAL A 1 296 ? -4.233 12.664 14.367 1.00 90.50 296 VAL A O 1
ATOM 2403 N N . ASP A 1 297 ? -3.969 14.115 12.686 1.00 87.62 297 ASP A N 1
ATOM 2404 C CA . ASP A 1 297 ? -5.325 14.677 12.696 1.00 87.62 297 ASP A CA 1
ATOM 2405 C C . ASP A 1 297 ? -6.324 13.891 11.814 1.00 87.62 297 ASP A C 1
ATOM 2407 O O . ASP A 1 297 ? -7.322 14.444 11.338 1.00 87.62 297 ASP A O 1
ATOM 2411 N N . PHE A 1 298 ? -6.067 12.604 11.551 1.00 89.06 298 PHE A N 1
ATOM 2412 C CA . PHE A 1 298 ? -6.924 11.753 10.718 1.00 89.06 298 PHE A CA 1
ATOM 2413 C C . PHE A 1 298 ? -8.376 11.689 11.222 1.00 89.06 298 PHE A C 1
ATOM 2415 O O . PHE A 1 298 ? -8.658 11.726 12.427 1.00 89.06 298 PHE A O 1
ATOM 2422 N N . GLN A 1 299 ? -9.320 11.569 10.283 1.00 87.00 299 GLN A N 1
ATOM 2423 C CA . GLN A 1 299 ? -10.730 11.284 10.567 1.00 87.00 299 GLN A CA 1
ATOM 2424 C C . GLN A 1 299 ? -10.988 9.792 10.386 1.00 87.00 299 GLN A C 1
ATOM 2426 O O . GLN A 1 299 ? -10.449 9.194 9.460 1.00 87.00 299 GLN A O 1
ATOM 2431 N N . ASN A 1 300 ? -11.835 9.208 11.235 1.00 88.75 300 ASN A N 1
ATOM 2432 C CA . ASN A 1 300 ? -12.061 7.763 11.230 1.00 88.75 300 ASN A CA 1
ATOM 2433 C C . ASN A 1 300 ? -12.592 7.277 9.870 1.00 88.75 300 ASN A C 1
ATOM 2435 O O . ASN A 1 300 ? -11.965 6.429 9.249 1.00 88.75 300 ASN A O 1
ATOM 2439 N N . ASP A 1 301 ? -13.660 7.894 9.356 1.00 85.88 301 ASP A N 1
ATOM 2440 C CA . ASP A 1 301 ? -14.261 7.513 8.068 1.00 85.88 301 ASP A CA 1
ATOM 2441 C C . ASP A 1 301 ? -13.307 7.690 6.876 1.00 85.88 301 ASP A C 1
ATOM 2443 O O . ASP A 1 301 ? -13.395 6.963 5.891 1.00 85.88 301 ASP A O 1
ATOM 2447 N N . GLU A 1 302 ? -12.429 8.697 6.940 1.00 83.69 302 GLU A N 1
ATOM 2448 C CA . GLU A 1 302 ? -11.442 8.976 5.890 1.00 83.69 302 GLU A CA 1
ATOM 2449 C C . GLU A 1 302 ? -10.361 7.894 5.890 1.00 83.69 302 GLU A C 1
ATOM 2451 O O . GLU A 1 302 ? -10.057 7.329 4.844 1.00 83.69 302 GLU A O 1
ATOM 2456 N N . LEU A 1 303 ? -9.841 7.560 7.073 1.00 89.62 303 LEU A N 1
ATOM 2457 C CA . LEU A 1 303 ? -8.821 6.534 7.223 1.00 89.62 303 LEU A CA 1
ATOM 2458 C C . LEU A 1 303 ? -9.351 5.147 6.843 1.00 89.62 303 LEU A C 1
ATOM 2460 O O . LEU A 1 303 ? -8.662 4.431 6.128 1.00 89.62 303 LEU A O 1
ATOM 2464 N N . VAL A 1 304 ? -10.567 4.775 7.262 1.00 90.56 304 VAL A N 1
ATOM 2465 C CA . VAL A 1 304 ? -11.166 3.479 6.888 1.00 90.56 304 VAL A CA 1
ATOM 2466 C C . VAL A 1 304 ? -11.293 3.362 5.368 1.00 90.56 304 VAL A C 1
ATOM 2468 O O . VAL A 1 304 ? -10.896 2.347 4.805 1.00 90.56 304 VAL A O 1
ATOM 2471 N N . GLN A 1 305 ? -11.756 4.415 4.686 1.00 86.25 305 GLN A N 1
ATOM 2472 C CA . GLN A 1 305 ? -11.869 4.415 3.223 1.00 86.25 305 GLN A CA 1
ATOM 2473 C C . GLN A 1 305 ? -10.512 4.268 2.527 1.00 86.25 305 GLN A C 1
ATOM 2475 O O . GLN A 1 305 ? -10.400 3.493 1.579 1.00 86.25 305 GLN A O 1
ATOM 2480 N N . GLU A 1 306 ? -9.485 4.994 2.978 1.00 85.06 306 GLU A N 1
ATOM 2481 C CA . GLU A 1 306 ? -8.140 4.873 2.402 1.00 85.06 306 GLU A CA 1
ATOM 2482 C C . GLU A 1 306 ? -7.527 3.492 2.689 1.00 85.06 306 GLU A C 1
ATOM 2484 O O . GLU A 1 306 ? -6.917 2.900 1.804 1.00 85.06 306 GLU A O 1
ATOM 2489 N N . LEU A 1 307 ? -7.734 2.929 3.882 1.00 90.50 307 LEU A N 1
ATOM 2490 C CA . LEU A 1 307 ? -7.235 1.599 4.236 1.00 90.50 307 LEU A CA 1
ATOM 2491 C C . LEU A 1 307 ? -7.919 0.480 3.442 1.00 90.50 307 LEU A C 1
ATOM 2493 O O . LEU A 1 307 ? -7.225 -0.364 2.884 1.00 90.50 307 LEU A O 1
ATOM 2497 N N . GLN A 1 308 ? -9.251 0.488 3.330 1.00 88.50 308 GLN A N 1
ATOM 2498 C CA . GLN A 1 308 ? -9.996 -0.490 2.520 1.00 88.50 308 GLN A CA 1
ATOM 2499 C C . GLN A 1 308 ? -9.538 -0.479 1.066 1.00 88.50 308 GLN A C 1
ATOM 2501 O O . GLN A 1 308 ? -9.352 -1.518 0.437 1.00 88.50 308 GLN A O 1
ATOM 2506 N N . ARG A 1 309 ? -9.338 0.725 0.536 1.00 82.69 309 ARG A N 1
ATOM 2507 C CA . ARG A 1 309 ? -8.822 0.917 -0.806 1.00 82.69 309 ARG A CA 1
ATOM 2508 C C . ARG A 1 309 ? -7.426 0.314 -0.956 1.00 82.69 309 ARG A C 1
ATOM 2510 O O . ARG A 1 309 ? -7.181 -0.400 -1.916 1.00 82.69 309 ARG A O 1
ATOM 2517 N N . ASN A 1 310 ? -6.537 0.572 -0.003 1.00 83.56 310 ASN A N 1
ATOM 2518 C CA . ASN A 1 310 ? -5.181 0.031 -0.023 1.00 83.56 310 ASN A CA 1
ATOM 2519 C C . ASN A 1 310 ? -5.162 -1.501 0.046 1.00 83.56 310 ASN A C 1
ATOM 2521 O O . ASN A 1 310 ? -4.383 -2.118 -0.670 1.00 83.56 310 ASN A O 1
ATOM 2525 N N . VAL A 1 311 ? -6.040 -2.112 0.848 1.00 84.62 311 VAL A N 1
ATOM 2526 C CA . VAL A 1 311 ? -6.216 -3.575 0.877 1.00 84.62 311 VAL A CA 1
ATOM 2527 C C . VAL A 1 311 ? -6.649 -4.094 -0.497 1.00 84.62 311 VAL A C 1
ATOM 2529 O O . VAL A 1 311 ? -6.094 -5.074 -0.985 1.00 84.62 311 VAL A O 1
ATOM 2532 N N . GLY A 1 312 ? -7.603 -3.421 -1.147 1.00 80.31 312 GLY A N 1
ATOM 2533 C CA . GLY A 1 312 ? -8.041 -3.771 -2.499 1.00 80.31 312 GLY A CA 1
ATOM 2534 C C . GLY A 1 312 ? -6.912 -3.691 -3.530 1.00 80.31 312 GLY A C 1
ATOM 2535 O O . GLY A 1 312 ? -6.734 -4.622 -4.314 1.00 80.31 312 GLY A O 1
ATOM 2536 N N . ASP A 1 313 ? -6.123 -2.618 -3.489 1.00 74.94 313 ASP A N 1
ATOM 2537 C CA . ASP A 1 313 ? -4.988 -2.414 -4.392 1.00 74.94 313 ASP A CA 1
ATOM 2538 C C . ASP A 1 313 ? -3.888 -3.469 -4.145 1.00 74.94 313 ASP A C 1
ATOM 2540 O O . ASP A 1 313 ? -3.365 -4.059 -5.090 1.00 74.94 313 ASP A O 1
ATOM 2544 N N . PHE A 1 314 ? -3.591 -3.788 -2.879 1.00 76.94 314 PHE A N 1
ATOM 2545 C CA . PHE A 1 314 ? -2.645 -4.849 -2.511 1.00 76.94 314 PHE A CA 1
ATOM 2546 C C . PHE A 1 314 ? -3.120 -6.240 -2.954 1.00 76.94 314 PHE A C 1
ATOM 2548 O O . PHE A 1 314 ? -2.328 -7.069 -3.403 1.00 76.94 314 PHE A O 1
ATOM 2555 N N . TYR A 1 315 ? -4.420 -6.514 -2.867 1.00 74.88 315 TYR A N 1
ATOM 2556 C CA . TYR A 1 315 ? -4.979 -7.783 -3.322 1.00 74.88 315 TYR A CA 1
ATOM 2557 C C . TYR A 1 315 ? -4.845 -7.959 -4.837 1.00 74.88 315 TYR A C 1
ATOM 2559 O O . TYR A 1 315 ? -4.439 -9.020 -5.308 1.00 74.88 315 TYR A O 1
ATOM 2567 N N . GLN A 1 316 ? -5.131 -6.911 -5.614 1.00 70.06 316 GLN A N 1
ATOM 2568 C CA . GLN A 1 316 ? -4.893 -6.939 -7.059 1.00 70.06 316 GLN A CA 1
ATOM 2569 C C . GLN A 1 316 ? -3.414 -7.149 -7.385 1.00 70.06 316 GLN A C 1
ATOM 2571 O O . GLN A 1 316 ? -3.086 -7.855 -8.339 1.00 70.06 316 GLN A O 1
ATOM 2576 N N . TRP A 1 317 ? -2.536 -6.554 -6.578 1.00 68.31 317 TRP A N 1
ATOM 2577 C CA . TRP A 1 317 ? -1.097 -6.681 -6.723 1.00 68.31 317 TRP A CA 1
ATOM 2578 C C . TRP A 1 317 ? -0.621 -8.127 -6.469 1.00 68.31 317 TRP A C 1
ATOM 2580 O O . TRP A 1 317 ? -0.007 -8.725 -7.352 1.00 68.31 317 TRP A O 1
ATOM 2590 N N . THR A 1 318 ? -1.015 -8.737 -5.347 1.00 67.12 318 THR A N 1
ATOM 2591 C CA . THR A 1 318 ? -0.638 -10.118 -4.975 1.00 67.12 318 THR A CA 1
ATOM 2592 C C . THR A 1 318 ? -1.268 -11.203 -5.850 1.00 67.12 318 THR A C 1
ATOM 2594 O O . THR A 1 318 ? -0.613 -12.189 -6.182 1.00 67.12 318 THR A O 1
ATOM 2597 N N . LEU A 1 319 ? -2.527 -11.047 -6.274 1.00 60.97 319 LEU A N 1
ATOM 2598 C CA . LEU A 1 319 ? -3.187 -12.032 -7.137 1.00 60.97 319 LEU A CA 1
ATOM 2599 C C . LEU A 1 319 ? -2.520 -12.189 -8.508 1.00 60.97 319 LEU A C 1
ATOM 2601 O O . LEU A 1 319 ? -2.619 -13.258 -9.107 1.00 60.97 319 LEU A O 1
ATOM 2605 N N . GLN A 1 320 ? -1.903 -11.127 -9.030 1.00 54.31 320 GLN A N 1
ATOM 2606 C CA . GLN A 1 320 ? -1.298 -11.139 -10.362 1.00 54.31 320 GLN A CA 1
ATOM 2607 C C . GLN A 1 320 ? 0.169 -11.570 -10.360 1.00 54.31 320 GLN A C 1
ATOM 2609 O O . GLN A 1 320 ? 0.626 -12.049 -11.392 1.00 54.31 320 GLN A O 1
ATOM 2614 N N . ASP A 1 321 ? 0.883 -11.442 -9.237 1.00 49.22 321 ASP A N 1
ATOM 2615 C CA . ASP A 1 321 ? 2.209 -12.062 -9.069 1.00 49.22 321 ASP A CA 1
ATOM 2616 C C . ASP A 1 321 ? 2.120 -13.570 -8.812 1.00 49.22 321 ASP A C 1
ATOM 2618 O O . ASP A 1 321 ? 3.029 -14.314 -9.163 1.00 49.22 321 ASP A O 1
ATOM 2622 N N . ASN A 1 322 ? 0.971 -14.058 -8.340 1.00 43.06 322 ASN A N 1
ATOM 2623 C CA . ASN A 1 322 ? 0.671 -15.489 -8.268 1.00 43.06 322 ASN A CA 1
ATOM 2624 C C . ASN A 1 322 ? 0.262 -16.089 -9.630 1.00 43.06 322 ASN A C 1
ATOM 2626 O O . ASN A 1 322 ? -0.524 -17.043 -9.686 1.00 43.06 322 ASN A O 1
ATOM 2630 N N . SER A 1 323 ? 0.805 -15.583 -10.744 1.00 43.69 323 SER A N 1
ATOM 2631 C CA . SER A 1 323 ? 0.839 -16.333 -12.000 1.00 43.69 323 SER A CA 1
ATOM 2632 C C . SER A 1 323 ? 1.780 -17.529 -11.839 1.00 43.69 323 SER A C 1
ATOM 2634 O O . SER A 1 323 ? 2.910 -17.512 -12.295 1.00 43.69 323 SER A O 1
ATOM 2636 N N . VAL A 1 324 ? 1.284 -18.574 -11.175 1.00 39.41 324 VAL A N 1
ATOM 2637 C CA . VAL A 1 324 ? 1.788 -19.958 -11.135 1.00 39.41 324 VAL A CA 1
ATOM 2638 C C . VAL A 1 324 ? 3.185 -20.185 -10.526 1.00 39.41 324 VAL A C 1
ATOM 2640 O O . VAL A 1 324 ? 3.398 -21.279 -10.019 1.00 39.41 324 VAL A O 1
ATOM 2643 N N . GLU A 1 325 ? 4.097 -19.214 -10.485 1.00 38.00 325 GLU A N 1
ATOM 2644 C CA . GLU A 1 325 ? 5.514 -19.463 -10.157 1.00 38.00 325 GLU A CA 1
ATOM 2645 C C . GLU A 1 325 ? 5.919 -19.148 -8.708 1.00 38.00 325 GLU A C 1
ATOM 2647 O O . GLU A 1 325 ? 6.734 -19.875 -8.151 1.00 38.00 325 GLU A O 1
ATOM 2652 N N . SER A 1 326 ? 5.284 -18.194 -8.018 1.00 33.84 326 SER A N 1
ATOM 2653 C CA . SER A 1 326 ? 5.592 -17.892 -6.600 1.00 33.84 326 SER A CA 1
ATOM 2654 C C . SER A 1 326 ? 5.128 -18.964 -5.594 1.00 33.84 326 SER A C 1
ATOM 2656 O O . SER A 1 326 ? 5.355 -18.830 -4.395 1.00 33.84 326 SER A O 1
ATOM 2658 N N . ILE A 1 327 ? 4.456 -20.024 -6.061 1.00 38.28 327 ILE A N 1
ATOM 2659 C CA . ILE A 1 327 ? 4.015 -21.172 -5.245 1.00 38.28 327 ILE A CA 1
ATOM 2660 C C . ILE A 1 327 ? 5.058 -22.310 -5.260 1.00 38.28 327 ILE A C 1
ATOM 2662 O O . ILE A 1 327 ? 4.922 -23.273 -4.505 1.00 38.28 327 ILE A O 1
ATOM 2666 N N . PHE A 1 328 ? 6.094 -22.223 -6.102 1.00 36.88 328 PHE A N 1
ATOM 2667 C CA . PHE A 1 328 ? 7.108 -23.275 -6.253 1.00 36.88 328 PHE A CA 1
ATOM 2668 C C . PHE A 1 328 ? 8.467 -22.973 -5.599 1.00 36.88 328 PHE A C 1
ATOM 2670 O O . PHE A 1 328 ? 9.394 -23.757 -5.803 1.00 36.88 328 PHE A O 1
ATOM 2677 N N . GLU A 1 329 ? 8.571 -21.928 -4.771 1.00 29.14 329 GLU A N 1
ATOM 2678 C CA . GLU A 1 329 ? 9.712 -21.727 -3.855 1.00 29.14 329 GLU A CA 1
ATOM 2679 C C . GLU A 1 329 ? 9.347 -21.954 -2.384 1.00 29.14 329 GLU A C 1
ATOM 2681 O O . GLU A 1 329 ? 8.308 -21.424 -1.922 1.00 29.14 329 GLU A O 1
#

pLDDT: mean 77.02, std 17.96, range [29.14, 95.75]